Protein AF-A0A397A4D0-F1 (afdb_monomer)

Structure (mmCIF, N/CA/C/O backbone):
data_AF-A0A397A4D0-F1
#
_entry.id   AF-A0A397A4D0-F1
#
loop_
_atom_site.group_PDB
_atom_site.id
_atom_site.type_symbol
_atom_site.label_atom_id
_atom_site.label_alt_id
_atom_site.label_comp_id
_atom_site.label_asym_id
_atom_site.label_entity_id
_atom_site.label_seq_id
_atom_site.pdbx_PDB_ins_code
_atom_site.Cartn_x
_atom_site.Cartn_y
_atom_site.Cartn_z
_atom_site.occupancy
_atom_site.B_iso_or_equiv
_atom_site.auth_seq_id
_atom_site.auth_comp_id
_atom_site.auth_asym_id
_atom_site.auth_atom_id
_atom_site.pdbx_PDB_model_num
ATOM 1 N N . MET A 1 1 ? 23.974 -36.813 23.691 1.00 33.31 1 MET A N 1
ATOM 2 C CA . MET A 1 1 ? 23.452 -37.085 22.335 1.00 33.31 1 MET A CA 1
ATOM 3 C C . MET A 1 1 ? 22.879 -35.791 21.777 1.00 33.31 1 MET A C 1
ATOM 5 O O . MET A 1 1 ? 21.782 -35.407 22.153 1.00 33.31 1 MET A O 1
ATOM 9 N N . GLN A 1 2 ? 23.673 -35.080 20.971 1.00 30.17 2 GLN A N 1
ATOM 10 C CA . GLN A 1 2 ? 23.251 -33.880 20.243 1.00 30.17 2 GLN A CA 1
ATOM 11 C C . GLN A 1 2 ? 22.282 -34.292 19.133 1.00 30.17 2 GLN A C 1
ATOM 13 O O . GLN A 1 2 ? 22.651 -35.043 18.232 1.00 30.17 2 GLN A O 1
ATOM 18 N N . ARG A 1 3 ? 21.040 -33.812 19.207 1.00 28.59 3 ARG A N 1
ATOM 19 C CA . ARG A 1 3 ? 20.070 -33.919 18.118 1.00 28.59 3 ARG A CA 1
ATOM 20 C C . ARG A 1 3 ? 20.179 -32.628 17.312 1.00 28.59 3 ARG A C 1
ATOM 22 O O . ARG A 1 3 ? 19.788 -31.569 17.787 1.00 28.59 3 ARG A O 1
ATOM 29 N N . MET A 1 4 ? 20.799 -32.732 16.138 1.00 27.28 4 MET A N 1
ATOM 30 C CA . MET A 1 4 ? 20.915 -31.658 15.153 1.00 27.28 4 MET A CA 1
ATOM 31 C C . MET A 1 4 ? 19.519 -31.156 14.765 1.00 27.28 4 MET A C 1
ATOM 33 O O . MET A 1 4 ? 18.778 -31.864 14.083 1.00 27.28 4 MET A O 1
ATOM 37 N N . GLN A 1 5 ? 19.174 -29.939 15.180 1.00 29.38 5 GLN A N 1
ATOM 38 C CA . GLN A 1 5 ? 18.187 -29.130 14.475 1.00 29.38 5 GLN A CA 1
ATOM 39 C C . GLN A 1 5 ? 18.882 -28.550 13.240 1.00 29.38 5 GLN A C 1
ATOM 41 O O . GLN A 1 5 ? 19.934 -27.920 13.346 1.00 29.38 5 GLN A O 1
ATOM 46 N N . ARG A 1 6 ? 18.327 -28.827 12.058 1.00 26.00 6 ARG A N 1
ATOM 47 C CA . ARG A 1 6 ? 18.691 -28.109 10.834 1.00 26.00 6 ARG A CA 1
ATOM 48 C C . ARG A 1 6 ? 18.207 -26.663 10.997 1.00 26.00 6 ARG A C 1
ATOM 50 O O . ARG A 1 6 ? 17.053 -26.498 11.384 1.00 26.00 6 ARG A O 1
ATOM 57 N N . PRO A 1 7 ? 19.039 -25.646 10.736 1.00 31.20 7 PRO A N 1
ATOM 58 C CA . PRO A 1 7 ? 18.591 -24.267 10.796 1.00 31.20 7 PRO A CA 1
ATOM 59 C C . PRO A 1 7 ? 17.674 -24.005 9.601 1.00 31.20 7 PRO A C 1
ATOM 61 O O . PRO A 1 7 ? 18.070 -24.188 8.449 1.00 31.20 7 PRO A O 1
ATOM 64 N N . GLU A 1 8 ? 16.434 -23.622 9.886 1.00 28.95 8 GLU A N 1
ATOM 65 C CA . GLU A 1 8 ? 15.558 -22.986 8.910 1.00 28.95 8 GLU A CA 1
ATOM 66 C C . GLU A 1 8 ? 16.255 -21.714 8.406 1.00 28.95 8 GLU A C 1
ATOM 68 O O . GLU A 1 8 ? 16.854 -20.967 9.184 1.00 28.95 8 GLU A O 1
ATOM 73 N N . GLU A 1 9 ? 16.265 -21.520 7.087 1.00 29.12 9 GLU A N 1
ATOM 74 C CA . GLU A 1 9 ? 16.922 -20.395 6.425 1.00 29.12 9 GLU A CA 1
ATOM 75 C C . GLU A 1 9 ? 16.275 -19.079 6.890 1.00 29.12 9 GLU A C 1
ATOM 77 O O . GLU A 1 9 ? 15.233 -18.657 6.398 1.00 29.12 9 GLU A O 1
ATOM 82 N N . PHE A 1 10 ? 16.917 -18.435 7.868 1.00 28.77 10 PHE A N 1
ATOM 83 C CA . PHE A 1 10 ? 16.688 -17.055 8.286 1.00 28.77 10 PHE A CA 1
ATOM 84 C C . PHE A 1 10 ? 16.888 -16.116 7.085 1.00 28.77 10 PHE A C 1
ATOM 86 O O . PHE A 1 10 ? 18.013 -15.739 6.758 1.00 28.77 10 PHE A O 1
ATOM 93 N N . VAL A 1 11 ? 15.798 -15.709 6.432 1.00 34.91 11 VAL A N 1
ATOM 94 C CA . VAL A 1 11 ? 15.839 -14.734 5.323 1.00 34.91 11 VAL A CA 1
ATOM 95 C C . VAL A 1 11 ? 16.037 -13.292 5.833 1.00 34.91 11 VAL A C 1
ATOM 97 O O . VAL A 1 11 ? 16.462 -12.431 5.075 1.00 34.91 11 VAL A O 1
ATOM 100 N N . GLY A 1 12 ? 15.838 -13.030 7.133 1.00 30.31 12 GLY A N 1
ATOM 101 C CA . GLY A 1 12 ? 16.008 -11.694 7.729 1.00 30.31 12 GLY A CA 1
ATOM 102 C C . GLY A 1 12 ? 17.450 -11.295 8.071 1.00 30.31 12 GLY A C 1
ATOM 103 O O . GLY A 1 12 ? 17.770 -10.115 8.054 1.00 30.31 12 GLY A O 1
ATOM 104 N N . ARG A 1 13 ? 18.356 -12.253 8.330 1.00 31.38 13 ARG A N 1
ATOM 105 C CA . ARG A 1 13 ? 19.772 -11.936 8.625 1.00 31.38 13 ARG A CA 1
ATOM 106 C C . ARG A 1 13 ? 20.676 -11.888 7.402 1.00 31.38 13 ARG A C 1
ATOM 108 O O . ARG A 1 13 ? 21.724 -11.258 7.466 1.00 31.38 13 ARG A O 1
ATOM 115 N N . ARG A 1 14 ? 20.279 -12.505 6.281 1.00 32.25 14 ARG A N 1
ATOM 116 C CA . ARG A 1 14 ? 21.068 -12.390 5.044 1.00 32.25 14 ARG A CA 1
ATOM 117 C C . ARG A 1 14 ? 21.114 -10.951 4.537 1.00 32.25 14 ARG A C 1
ATOM 119 O O . ARG A 1 14 ? 22.143 -10.567 4.014 1.00 32.25 14 ARG A O 1
ATOM 126 N N . GLN A 1 15 ? 20.080 -10.135 4.764 1.00 38.25 15 GLN A N 1
ATOM 127 C CA . GLN A 1 15 ? 20.139 -8.721 4.382 1.00 38.25 15 GLN A CA 1
ATOM 128 C C . GLN A 1 15 ? 21.098 -7.904 5.255 1.00 38.25 15 GLN A C 1
ATOM 130 O O . GLN A 1 15 ? 21.827 -7.089 4.709 1.00 38.25 15 GLN A O 1
ATOM 135 N N . GLU A 1 16 ? 21.180 -8.139 6.568 1.00 35.94 16 GLU A N 1
ATOM 136 C CA . GLU A 1 16 ? 22.134 -7.423 7.437 1.00 35.94 16 GLU A CA 1
ATOM 137 C C . GLU A 1 16 ? 23.598 -7.854 7.202 1.00 35.94 16 GLU A C 1
ATOM 139 O O . GLU A 1 16 ? 24.497 -7.011 7.196 1.00 35.94 16 GLU A O 1
ATOM 144 N N . ASP A 1 17 ? 23.845 -9.139 6.917 1.00 35.03 17 ASP A N 1
ATOM 145 C CA . ASP A 1 17 ? 25.183 -9.638 6.557 1.00 35.03 17 ASP A CA 1
ATOM 146 C C . ASP A 1 17 ? 25.569 -9.337 5.087 1.00 35.03 17 ASP A C 1
ATOM 148 O O . ASP A 1 17 ? 26.752 -9.269 4.758 1.00 35.03 17 ASP A O 1
ATOM 152 N N . GLU A 1 18 ? 24.610 -9.092 4.186 1.00 38.75 18 GLU A N 1
ATOM 153 C CA . GLU A 1 18 ? 24.886 -8.557 2.840 1.00 38.75 18 GLU A CA 1
ATOM 154 C C . GLU A 1 18 ? 25.085 -7.033 2.853 1.00 38.75 18 GLU A C 1
ATOM 156 O O . GLU A 1 18 ? 25.914 -6.529 2.098 1.00 38.75 18 GLU A O 1
ATOM 161 N N . LEU A 1 19 ? 24.434 -6.305 3.771 1.00 40.62 19 LEU A N 1
ATOM 162 C CA . LEU A 1 19 ? 24.655 -4.870 4.016 1.00 40.62 19 LEU A CA 1
ATOM 163 C C . LEU A 1 19 ? 26.048 -4.557 4.591 1.00 40.62 19 LEU A C 1
ATOM 165 O O . LEU A 1 19 ? 26.477 -3.404 4.565 1.00 40.62 19 LEU A O 1
ATOM 169 N N . SER A 1 20 ? 26.772 -5.561 5.095 1.00 36.34 20 SER A N 1
ATOM 170 C CA . SER A 1 20 ? 28.165 -5.421 5.547 1.00 36.34 20 SER A CA 1
ATOM 171 C C . SER A 1 20 ? 29.203 -5.717 4.455 1.00 36.34 20 SER A C 1
ATOM 173 O O . SER A 1 20 ? 30.403 -5.532 4.681 1.00 36.34 20 SER A O 1
ATOM 175 N N . ARG A 1 21 ? 28.778 -6.069 3.230 1.00 39.06 21 ARG A N 1
ATOM 176 C CA . ARG A 1 21 ? 29.646 -6.043 2.043 1.00 39.06 21 ARG A CA 1
ATOM 177 C C . ARG A 1 21 ? 29.658 -4.644 1.443 1.00 39.06 21 ARG A C 1
ATOM 179 O O . ARG A 1 21 ? 29.011 -4.352 0.446 1.00 39.06 21 ARG A O 1
ATOM 186 N N . LEU A 1 22 ? 30.447 -3.786 2.077 1.00 41.09 22 LEU A N 1
ATOM 187 C CA . LEU A 1 22 ? 30.855 -2.474 1.583 1.00 41.09 22 LEU A CA 1
ATOM 188 C C . LEU A 1 22 ? 31.775 -2.622 0.355 1.00 41.09 22 LEU A C 1
ATOM 190 O O . LEU A 1 22 ? 32.965 -2.335 0.418 1.00 41.09 22 LEU A O 1
ATOM 194 N N . GLU A 1 23 ? 31.213 -3.087 -0.757 1.00 38.72 23 GLU A N 1
ATOM 195 C CA . GLU A 1 23 ? 31.695 -2.784 -2.111 1.00 38.72 23 GLU A CA 1
ATOM 196 C C . GLU A 1 23 ? 30.760 -1.779 -2.810 1.00 38.72 23 GLU A C 1
ATOM 198 O O . GLU A 1 23 ? 30.859 -1.576 -4.017 1.00 38.72 23 GLU A O 1
ATOM 203 N N . ASP A 1 24 ? 29.870 -1.111 -2.064 1.00 42.09 24 ASP A N 1
ATOM 204 C CA . ASP A 1 24 ? 29.152 0.058 -2.570 1.00 42.09 24 ASP A CA 1
ATOM 205 C C . ASP A 1 24 ? 30.178 1.176 -2.834 1.00 42.09 24 ASP A C 1
ATOM 207 O O . ASP A 1 24 ? 30.833 1.635 -1.889 1.00 42.09 24 ASP A O 1
ATOM 211 N N . PRO A 1 25 ? 30.367 1.641 -4.085 1.00 38.28 25 PRO A N 1
ATOM 212 C CA . PRO A 1 25 ? 31.207 2.798 -4.347 1.00 38.28 25 PRO A CA 1
ATOM 213 C C . PRO A 1 25 ? 30.589 4.005 -3.631 1.00 38.28 25 PRO A C 1
ATOM 215 O O . PRO A 1 25 ? 29.561 4.544 -4.041 1.00 38.28 25 PRO A O 1
ATOM 218 N N . PHE A 1 26 ? 31.207 4.399 -2.518 1.00 42.78 26 PHE A N 1
ATOM 219 C CA . PHE A 1 26 ? 30.795 5.526 -1.691 1.00 42.78 26 PHE A CA 1
ATOM 220 C C . PHE A 1 26 ? 30.937 6.841 -2.453 1.00 42.78 26 PHE A C 1
ATOM 222 O O . PHE A 1 26 ? 31.966 7.510 -2.390 1.00 42.78 26 PHE A O 1
ATOM 229 N N . SER A 1 27 ? 29.863 7.244 -3.123 1.00 46.69 27 SER A N 1
ATOM 230 C CA . SER A 1 27 ? 29.558 8.654 -3.327 1.00 46.69 27 SER A CA 1
ATOM 231 C C . SER A 1 27 ? 28.310 8.988 -2.514 1.00 46.69 27 SER A C 1
ATOM 233 O O . SER A 1 27 ? 27.225 8.463 -2.766 1.00 46.69 27 SER A O 1
ATOM 235 N N . ILE A 1 28 ? 28.480 9.823 -1.486 1.00 55.50 28 ILE A N 1
ATOM 236 C CA . ILE A 1 28 ? 27.389 10.387 -0.685 1.00 55.50 28 ILE A CA 1
ATOM 237 C C . ILE A 1 28 ? 27.045 11.727 -1.330 1.00 55.50 28 ILE A C 1
ATOM 239 O O . ILE A 1 28 ? 27.471 12.779 -0.862 1.00 55.50 28 ILE A O 1
ATOM 243 N N . GLN A 1 29 ? 26.339 11.686 -2.456 1.00 66.12 29 GLN A N 1
ATOM 244 C CA . GLN A 1 29 ? 25.860 12.898 -3.105 1.00 66.12 29 GLN A CA 1
ATOM 245 C C . GLN A 1 29 ? 24.353 12.805 -3.293 1.00 66.12 29 GLN A C 1
ATOM 247 O O . GLN A 1 29 ? 23.849 11.894 -3.942 1.00 66.12 29 GLN A O 1
ATOM 252 N N . VAL A 1 30 ? 23.646 13.763 -2.702 1.00 71.69 30 VAL A N 1
ATOM 253 C CA . VAL A 1 30 ? 22.255 14.050 -3.035 1.00 71.69 30 VAL A CA 1
ATOM 254 C C . VAL A 1 30 ? 22.308 15.212 -4.027 1.00 71.69 30 VAL A C 1
ATOM 256 O O . VAL A 1 30 ? 22.780 16.291 -3.674 1.00 71.69 30 VAL A O 1
ATOM 259 N N . SER A 1 31 ? 21.930 14.981 -5.284 1.00 80.75 31 SER A N 1
ATOM 260 C CA . SER A 1 31 ? 21.937 16.010 -6.332 1.00 80.75 31 SER A CA 1
ATOM 261 C C . SER A 1 31 ? 20.699 15.913 -7.213 1.00 80.75 31 SER A C 1
ATOM 263 O O . SER A 1 31 ? 20.185 14.820 -7.455 1.00 80.75 31 SER A O 1
ATOM 265 N N . SER A 1 32 ? 20.249 17.060 -7.721 1.00 84.56 32 SER A N 1
ATOM 266 C CA . SER A 1 32 ? 19.131 17.144 -8.667 1.00 84.56 32 SER A CA 1
ATOM 267 C C . SER A 1 32 ? 19.398 16.353 -9.948 1.00 84.56 32 SER A C 1
ATOM 269 O O . SER A 1 32 ? 18.537 15.610 -10.406 1.00 84.56 32 SER A O 1
ATOM 271 N N . GLU A 1 33 ? 20.625 16.426 -10.466 1.00 86.69 33 GLU A N 1
ATOM 272 C CA . GLU A 1 33 ? 21.069 15.717 -11.673 1.00 86.69 33 GLU A CA 1
ATOM 273 C C . GLU A 1 33 ? 20.866 14.197 -11.574 1.00 86.69 33 GLU A C 1
ATOM 275 O O . GL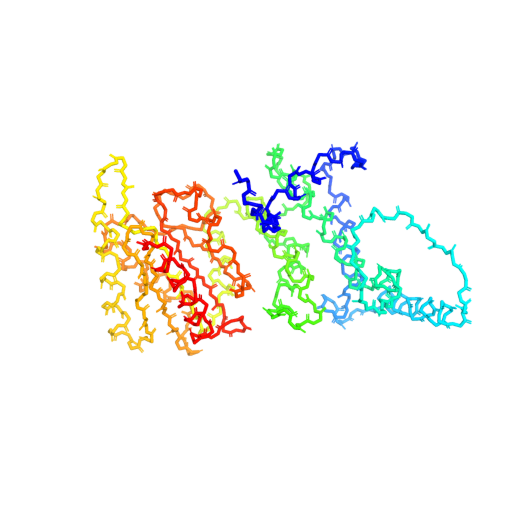U A 1 33 ? 20.524 13.551 -12.562 1.00 86.69 33 GLU A O 1
ATOM 280 N N . LEU A 1 34 ? 21.042 13.605 -10.384 1.00 85.50 34 LEU A N 1
ATOM 281 C CA . LEU A 1 34 ? 20.828 12.169 -10.179 1.00 85.50 34 LEU A CA 1
ATOM 282 C C . LEU A 1 34 ? 19.344 11.792 -10.219 1.00 85.50 34 LEU A C 1
ATOM 284 O O . LEU A 1 34 ? 19.004 10.732 -10.748 1.00 85.50 34 LEU A O 1
ATOM 288 N N . PHE A 1 35 ? 18.463 12.637 -9.677 1.00 86.94 35 PHE A N 1
ATOM 289 C CA . PHE A 1 35 ? 17.018 12.414 -9.745 1.00 86.94 35 PHE A CA 1
ATOM 290 C C . PHE A 1 35 ? 16.490 12.617 -11.169 1.00 86.94 35 PHE A C 1
ATOM 292 O O . PHE A 1 35 ? 15.719 11.786 -11.646 1.00 86.94 35 PHE A O 1
ATOM 299 N N . GLU A 1 36 ? 16.970 13.642 -11.877 1.00 88.38 36 GLU A N 1
ATOM 300 C CA . GLU A 1 36 ? 16.627 13.907 -13.280 1.00 88.38 36 GLU A CA 1
ATOM 301 C C . GLU A 1 36 ? 17.109 12.782 -14.209 1.00 88.38 36 GLU A C 1
ATOM 303 O O . GLU A 1 36 ? 16.349 12.285 -15.047 1.00 88.38 36 GLU A O 1
ATOM 308 N N . LEU A 1 37 ? 18.349 12.316 -14.026 1.00 89.19 37 LEU A N 1
ATOM 309 C CA . LEU A 1 37 ? 18.887 11.176 -14.766 1.00 89.19 37 LEU A CA 1
ATOM 310 C C . LEU A 1 37 ? 18.098 9.900 -14.461 1.00 89.19 37 LEU A C 1
ATOM 312 O O . LEU A 1 37 ? 17.766 9.148 -15.375 1.00 89.19 37 LEU A O 1
ATOM 316 N N . GLY A 1 38 ? 17.783 9.659 -13.185 1.00 88.38 38 GLY A N 1
ATOM 317 C CA . GLY A 1 38 ? 16.960 8.530 -12.762 1.00 88.38 38 GLY A CA 1
ATOM 318 C C . GLY A 1 38 ? 15.589 8.546 -13.434 1.00 88.38 38 GLY A C 1
ATOM 319 O O . GLY A 1 38 ? 15.179 7.535 -13.996 1.00 88.38 38 GLY A O 1
ATOM 320 N N . TYR A 1 39 ? 14.915 9.697 -13.442 1.00 90.06 39 TYR A N 1
ATOM 321 C CA . TYR A 1 39 ? 13.640 9.879 -14.129 1.00 90.06 39 TYR A CA 1
ATOM 322 C C . TYR A 1 39 ? 13.751 9.613 -15.634 1.00 90.06 39 TYR A C 1
ATOM 324 O O . TYR A 1 39 ? 13.020 8.769 -16.144 1.00 90.06 39 TYR A O 1
ATOM 332 N N . THR A 1 40 ? 14.707 10.251 -16.315 1.00 90.12 40 THR A N 1
ATOM 333 C CA . THR A 1 40 ? 14.908 10.107 -17.768 1.00 90.12 40 THR A CA 1
ATOM 334 C C . THR A 1 40 ? 15.158 8.650 -18.157 1.00 90.12 40 THR A C 1
ATOM 336 O O . THR A 1 40 ? 14.526 8.112 -19.065 1.00 90.12 40 THR A O 1
ATOM 339 N N . LEU A 1 41 ? 16.040 7.964 -17.421 1.00 89.75 41 LEU A N 1
ATOM 340 C CA . LEU A 1 41 ? 16.317 6.549 -17.656 1.00 89.75 41 LEU A CA 1
ATOM 341 C C . LEU A 1 41 ? 15.080 5.681 -17.416 1.00 89.75 41 LEU A C 1
ATOM 343 O O . LEU A 1 41 ? 14.827 4.767 -18.197 1.00 89.75 41 LEU A O 1
ATOM 347 N N . LEU A 1 42 ? 14.299 5.949 -16.364 1.00 90.38 42 LEU A N 1
ATOM 348 C CA . LEU A 1 42 ? 13.062 5.211 -16.107 1.00 90.38 42 LEU A CA 1
ATOM 349 C C . LEU A 1 42 ? 12.050 5.410 -17.228 1.00 90.38 42 LEU A C 1
ATOM 351 O O . LEU A 1 42 ? 11.504 4.420 -17.715 1.00 90.38 42 LEU A O 1
ATOM 355 N N . THR A 1 43 ? 11.812 6.649 -17.658 1.00 90.00 43 THR A N 1
ATOM 356 C CA . THR A 1 43 ? 10.843 6.933 -18.718 1.00 90.00 43 THR A CA 1
ATOM 357 C C . THR A 1 43 ? 11.251 6.337 -20.051 1.00 90.00 43 THR A C 1
ATOM 359 O O . THR A 1 43 ? 10.381 5.848 -20.760 1.00 90.00 43 THR A O 1
ATOM 362 N N . ASP A 1 44 ? 12.543 6.297 -20.369 1.00 89.00 44 ASP A N 1
ATOM 363 C CA . ASP A 1 44 ? 13.020 5.742 -21.636 1.00 89.00 44 ASP A CA 1
ATOM 364 C C . ASP A 1 44 ? 13.044 4.203 -21.626 1.00 89.00 44 ASP A C 1
ATOM 366 O O . ASP A 1 44 ? 12.652 3.557 -22.603 1.00 89.00 44 ASP A O 1
ATOM 370 N N . LEU A 1 45 ? 13.482 3.589 -20.519 1.00 90.50 45 LEU A N 1
ATOM 371 C CA . LEU A 1 45 ? 13.534 2.127 -20.369 1.00 90.50 45 LEU A CA 1
ATOM 372 C C . LEU A 1 45 ? 12.136 1.516 -20.240 1.00 90.50 45 LEU A C 1
ATOM 374 O O . LEU A 1 45 ? 11.882 0.421 -20.745 1.00 90.50 45 LEU A O 1
ATOM 378 N N . LEU A 1 46 ? 11.226 2.217 -19.563 1.00 90.31 46 LEU A N 1
ATOM 379 C CA . LEU A 1 46 ? 9.859 1.774 -19.285 1.00 90.31 46 LEU A CA 1
ATOM 380 C C . LEU A 1 46 ? 8.825 2.562 -20.106 1.00 90.31 46 LEU A C 1
ATOM 382 O O . LEU A 1 46 ? 7.648 2.604 -19.741 1.00 90.31 46 LEU A O 1
ATOM 386 N N . ALA A 1 47 ? 9.250 3.142 -21.234 1.00 89.69 47 ALA A N 1
ATOM 387 C CA . ALA A 1 47 ? 8.432 3.964 -22.127 1.00 89.69 47 ALA A CA 1
ATOM 388 C C . ALA A 1 47 ? 7.063 3.358 -22.489 1.00 89.69 47 ALA A C 1
ATOM 390 O O . ALA A 1 47 ? 6.081 4.095 -22.414 1.00 89.69 47 ALA A O 1
ATOM 391 N N . PRO A 1 48 ? 6.921 2.043 -22.780 1.00 88.88 48 PRO A N 1
ATOM 392 C CA . PRO A 1 48 ? 5.613 1.462 -23.102 1.00 88.88 48 PRO A CA 1
ATOM 393 C C . PRO A 1 48 ? 4.556 1.644 -22.009 1.00 88.88 48 PRO A C 1
ATOM 395 O O . PRO A 1 48 ? 3.361 1.606 -22.294 1.00 88.88 48 PRO A O 1
ATOM 398 N N . TRP A 1 49 ? 4.996 1.819 -20.763 1.00 89.38 49 TRP A N 1
ATOM 399 C CA . TRP A 1 49 ? 4.123 1.953 -19.606 1.00 89.38 49 TRP A CA 1
ATOM 400 C C . TRP A 1 49 ? 4.057 3.383 -19.089 1.00 89.38 49 TRP A C 1
ATOM 402 O O . TRP A 1 49 ? 2.977 3.851 -18.760 1.00 89.38 49 TRP A O 1
ATOM 412 N N . LEU A 1 50 ? 5.190 4.084 -19.026 1.00 87.38 50 LEU A N 1
ATOM 413 C CA . LEU A 1 50 ? 5.258 5.438 -18.474 1.00 87.38 50 LEU A CA 1
ATOM 414 C C . LEU A 1 50 ? 4.933 6.530 -19.495 1.00 87.38 50 LEU A C 1
ATOM 416 O O . LEU A 1 50 ? 4.462 7.599 -19.116 1.00 87.38 50 LEU A O 1
ATOM 420 N N . ASN A 1 51 ? 5.194 6.286 -20.779 1.00 84.25 51 ASN A N 1
ATOM 421 C CA . ASN A 1 51 ? 4.985 7.270 -21.833 1.00 84.25 51 ASN A CA 1
ATOM 422 C C . ASN A 1 51 ? 4.584 6.612 -23.165 1.00 84.25 51 ASN A C 1
ATOM 424 O O . ASN A 1 51 ? 5.331 6.664 -24.145 1.00 84.25 51 ASN A O 1
ATOM 428 N N . PRO A 1 52 ? 3.385 6.005 -23.232 1.00 77.94 52 PRO A N 1
ATOM 429 C CA . PRO A 1 52 ? 2.950 5.234 -24.399 1.00 77.94 52 PRO A CA 1
ATOM 430 C C . PRO A 1 52 ? 2.791 6.084 -25.671 1.00 77.94 52 PRO A C 1
ATOM 432 O O . PRO A 1 52 ? 2.709 5.546 -26.772 1.00 77.94 52 PRO A O 1
ATOM 435 N N . SER A 1 53 ? 2.726 7.411 -25.534 1.00 77.06 53 SER A N 1
ATOM 436 C CA . SER A 1 53 ? 2.653 8.370 -26.640 1.00 77.06 53 SER A CA 1
ATOM 437 C C . SER A 1 53 ? 4.009 8.750 -27.243 1.00 77.06 53 SER A C 1
ATOM 439 O O . SER A 1 53 ? 4.034 9.402 -28.288 1.00 77.06 53 SER A O 1
ATOM 441 N N . GLN A 1 54 ? 5.122 8.400 -26.594 1.00 75.50 54 GLN A N 1
ATOM 442 C CA . GLN A 1 54 ? 6.467 8.751 -27.043 1.00 75.50 54 GLN A CA 1
ATOM 443 C C . GLN A 1 54 ? 7.200 7.569 -27.690 1.00 75.50 54 GLN A C 1
ATOM 445 O O . GLN A 1 54 ? 6.820 6.413 -27.503 1.00 75.50 54 GLN A O 1
ATOM 450 N N . PRO A 1 55 ? 8.250 7.842 -28.485 1.00 74.38 55 PRO A N 1
ATOM 451 C CA . PRO A 1 55 ? 9.016 6.795 -29.142 1.00 74.38 55 PRO A CA 1
ATOM 452 C C . PRO A 1 55 ? 9.701 5.863 -28.134 1.00 74.38 55 PRO A C 1
ATOM 454 O O . PRO A 1 55 ? 10.473 6.303 -27.288 1.00 74.38 55 PRO A O 1
ATOM 457 N N . THR A 1 56 ? 9.510 4.557 -28.291 1.00 83.88 56 THR A N 1
ATOM 458 C CA . THR A 1 56 ? 10.091 3.491 -27.458 1.00 83.88 56 THR A CA 1
ATOM 459 C C . THR A 1 56 ? 11.520 3.118 -27.875 1.00 83.88 56 THR A C 1
ATOM 461 O O . THR A 1 56 ? 11.934 1.974 -27.731 1.00 83.88 56 THR A O 1
ATOM 464 N N . HIS A 1 57 ? 12.312 4.063 -28.400 1.00 83.38 57 HIS A N 1
ATOM 465 C CA . HIS A 1 57 ? 13.601 3.761 -29.040 1.00 83.38 57 HIS A CA 1
ATOM 466 C C . HIS A 1 57 ? 14.591 3.027 -28.128 1.00 83.38 57 HIS A C 1
ATOM 468 O O . HIS A 1 57 ? 15.188 2.042 -28.562 1.00 83.38 57 HIS A O 1
ATOM 474 N N . LEU A 1 58 ? 14.771 3.483 -26.881 1.00 83.94 58 LEU A N 1
ATOM 475 C CA . LEU A 1 58 ? 15.682 2.830 -25.936 1.00 83.94 58 LEU A CA 1
ATOM 476 C C . LEU A 1 58 ? 15.141 1.465 -25.499 1.00 83.94 58 LEU A C 1
ATOM 478 O O . LEU A 1 58 ? 15.887 0.485 -25.502 1.00 83.94 58 LEU A O 1
ATOM 482 N N . HIS A 1 59 ? 13.849 1.400 -25.167 1.00 88.19 59 HIS A N 1
ATOM 483 C CA . HIS A 1 59 ? 13.166 0.160 -24.811 1.00 88.19 59 HIS A CA 1
ATOM 484 C C . HIS A 1 59 ? 13.330 -0.906 -25.902 1.00 88.19 59 HIS A C 1
ATOM 486 O O . HIS A 1 59 ? 13.806 -2.007 -25.625 1.00 88.19 59 HIS A O 1
ATOM 492 N N . ASP A 1 60 ? 13.003 -0.564 -27.148 1.00 87.06 60 ASP A N 1
ATOM 493 C CA . ASP A 1 60 ? 13.034 -1.478 -28.288 1.00 87.06 60 ASP A CA 1
ATOM 494 C C . ASP A 1 60 ? 14.463 -1.885 -28.644 1.00 87.06 60 ASP A C 1
ATOM 496 O O . ASP A 1 60 ? 14.729 -3.062 -28.888 1.00 87.06 60 ASP A O 1
ATOM 500 N N . ALA A 1 61 ? 15.406 -0.935 -28.636 1.00 86.06 61 ALA A N 1
ATOM 501 C CA . ALA A 1 61 ? 16.811 -1.223 -28.905 1.00 86.06 61 ALA A CA 1
ATOM 502 C C . ALA A 1 61 ? 17.392 -2.187 -27.865 1.00 86.06 61 ALA A C 1
ATOM 504 O O . ALA A 1 61 ? 18.080 -3.144 -28.224 1.00 86.06 61 ALA A O 1
ATOM 505 N N . LEU A 1 62 ? 17.087 -1.973 -26.584 1.00 85.88 62 LEU A N 1
ATOM 506 C CA . LEU A 1 62 ? 17.566 -2.824 -25.504 1.00 85.88 62 LEU A CA 1
ATOM 507 C C . LEU A 1 62 ? 16.867 -4.192 -25.506 1.00 85.88 62 LEU A C 1
ATOM 509 O O . LEU A 1 62 ? 17.528 -5.211 -25.318 1.00 85.88 62 LEU A O 1
ATOM 513 N N . ALA A 1 63 ? 15.563 -4.248 -25.789 1.00 85.94 63 ALA A N 1
ATOM 514 C CA . ALA A 1 63 ? 14.839 -5.505 -25.964 1.00 85.94 63 ALA A CA 1
ATOM 515 C C . ALA A 1 63 ? 15.398 -6.324 -27.144 1.00 85.94 63 ALA A C 1
ATOM 517 O O . ALA A 1 63 ? 15.611 -7.536 -27.025 1.00 85.94 63 ALA A O 1
ATOM 518 N N . ALA A 1 64 ? 15.702 -5.665 -28.266 1.00 85.75 64 ALA A N 1
ATOM 519 C CA . ALA A 1 64 ? 16.328 -6.291 -29.425 1.00 85.75 64 ALA A CA 1
ATOM 520 C C . ALA A 1 64 ? 17.749 -6.780 -29.107 1.00 85.75 64 ALA A C 1
ATOM 522 O O . ALA A 1 64 ? 18.087 -7.918 -29.435 1.00 85.75 64 ALA A O 1
ATOM 523 N N . ALA A 1 65 ? 18.559 -5.968 -28.423 1.00 84.44 65 ALA A N 1
ATOM 524 C CA . ALA A 1 65 ? 19.912 -6.334 -28.010 1.00 84.44 65 ALA A CA 1
ATOM 525 C C . ALA A 1 65 ? 19.915 -7.521 -27.034 1.00 84.44 65 ALA A C 1
ATOM 527 O O . ALA A 1 65 ? 20.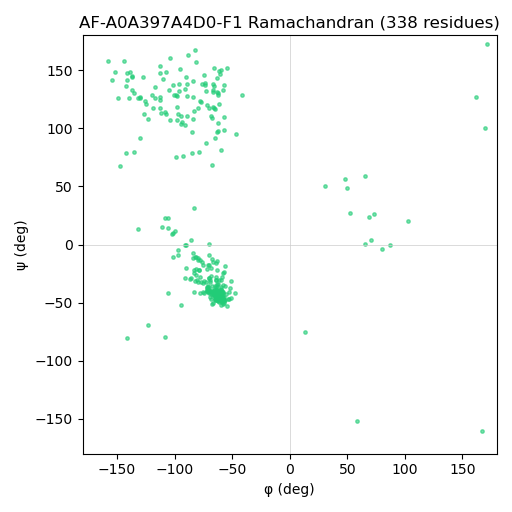690 -8.460 -27.215 1.00 84.44 65 ALA A O 1
ATOM 528 N N . ALA A 1 66 ? 19.013 -7.529 -26.047 1.00 83.81 66 ALA A N 1
ATOM 529 C CA . ALA A 1 66 ? 18.837 -8.653 -25.132 1.00 83.81 66 ALA A CA 1
ATOM 530 C C . ALA A 1 66 ? 18.473 -9.933 -25.898 1.00 83.81 66 ALA A C 1
ATOM 532 O O . ALA A 1 66 ? 19.091 -10.974 -25.691 1.00 83.81 66 ALA A O 1
ATOM 533 N N . THR A 1 67 ? 17.548 -9.837 -26.859 1.00 82.69 67 THR A N 1
ATOM 534 C CA . THR A 1 67 ? 17.151 -10.969 -27.709 1.00 82.69 67 THR A CA 1
ATOM 535 C C . THR A 1 67 ? 18.323 -11.492 -28.548 1.00 82.69 67 THR A C 1
ATOM 537 O O . THR A 1 67 ? 18.539 -12.702 -28.618 1.00 82.69 67 THR A O 1
ATOM 540 N N . GLN A 1 68 ? 19.118 -10.603 -29.153 1.00 83.12 68 GLN A N 1
ATOM 541 C CA . GLN A 1 68 ? 20.310 -10.975 -29.925 1.00 83.12 68 GLN A CA 1
ATOM 542 C C . GLN A 1 68 ? 21.387 -11.628 -29.053 1.00 83.12 68 GLN A C 1
ATOM 544 O O . GLN A 1 68 ? 22.022 -12.594 -29.482 1.00 83.12 68 GLN A O 1
ATOM 549 N N . LEU A 1 69 ? 21.582 -11.135 -27.829 1.00 78.31 69 LEU A N 1
ATOM 550 C CA . LEU A 1 69 ? 22.521 -11.706 -26.868 1.00 78.31 69 LEU A CA 1
ATOM 551 C C . LEU A 1 69 ? 22.088 -13.118 -26.457 1.00 78.31 69 LEU A C 1
ATOM 553 O O . LEU A 1 69 ? 22.899 -14.039 -26.521 1.00 78.31 69 LEU A O 1
ATOM 557 N N . THR A 1 70 ? 20.807 -13.317 -26.135 1.00 74.94 70 THR A N 1
ATOM 558 C CA . THR A 1 70 ? 20.241 -14.644 -25.848 1.00 74.94 70 THR A CA 1
ATOM 559 C C . THR A 1 70 ? 20.418 -15.597 -27.028 1.00 74.94 70 THR A C 1
ATOM 561 O O . THR A 1 70 ? 20.861 -16.728 -26.845 1.00 74.94 70 THR A O 1
ATOM 564 N N . GLN A 1 71 ? 20.134 -15.147 -28.255 1.00 77.00 71 GLN A N 1
ATOM 565 C CA . GLN A 1 71 ? 20.315 -15.966 -29.458 1.00 77.00 71 GLN A CA 1
ATOM 566 C C . GLN A 1 71 ? 21.785 -16.330 -29.694 1.00 77.00 71 GLN A C 1
ATOM 568 O O . GLN A 1 71 ? 22.084 -17.476 -30.024 1.00 77.00 71 GLN A O 1
ATOM 573 N N . SER A 1 72 ? 22.703 -15.384 -29.485 1.00 76.12 72 SER A N 1
ATOM 574 C CA . SER A 1 72 ? 24.144 -15.607 -29.645 1.00 76.12 72 SER A CA 1
ATOM 575 C C . SER A 1 72 ? 24.682 -16.593 -28.604 1.00 76.12 72 SER A C 1
ATOM 577 O O . SER A 1 72 ? 25.414 -17.516 -28.954 1.00 76.12 72 SER A O 1
ATOM 579 N N . LEU A 1 73 ? 24.266 -16.451 -27.341 1.00 69.56 73 LEU A N 1
ATOM 580 C CA . LEU A 1 73 ? 24.642 -17.356 -26.251 1.00 69.56 73 LEU A CA 1
ATOM 581 C C . LEU A 1 73 ? 24.050 -18.763 -26.428 1.00 69.56 73 LEU A C 1
ATOM 583 O O . LEU A 1 73 ? 24.718 -19.749 -26.125 1.00 69.56 73 LEU A O 1
ATOM 587 N N . ALA A 1 74 ? 22.832 -18.878 -26.967 1.00 68.44 74 ALA A N 1
ATOM 588 C CA . ALA A 1 74 ? 22.204 -20.164 -27.272 1.00 68.44 74 ALA A CA 1
ATOM 589 C C . ALA A 1 74 ? 22.874 -20.896 -28.450 1.00 68.44 74 ALA A C 1
ATOM 591 O O . ALA A 1 74 ? 22.869 -22.126 -28.503 1.00 68.44 74 ALA A O 1
ATOM 592 N N . GLN A 1 75 ? 23.462 -20.154 -29.395 1.00 66.06 75 GLN A N 1
ATOM 593 C CA . GLN A 1 75 ? 24.209 -20.715 -30.527 1.00 66.06 75 GLN A CA 1
ATOM 594 C C . GLN A 1 75 ? 25.627 -21.161 -30.139 1.00 66.06 75 GLN A C 1
ATOM 596 O O . GLN A 1 75 ? 26.198 -22.038 -30.792 1.00 66.06 75 GLN A O 1
ATOM 601 N N . THR A 1 76 ? 26.192 -20.627 -29.054 1.00 58.25 76 THR A N 1
ATOM 602 C CA . THR A 1 76 ? 27.448 -21.118 -28.479 1.00 58.25 76 THR A CA 1
ATOM 603 C C . THR A 1 76 ? 27.183 -22.295 -27.532 1.00 58.25 76 THR A C 1
ATOM 605 O O . THR A 1 76 ? 26.859 -22.110 -26.364 1.00 58.25 76 THR A O 1
ATOM 608 N N . SER A 1 77 ? 27.329 -23.538 -28.007 1.00 42.69 77 SER A N 1
ATOM 609 C CA . SER A 1 77 ? 27.436 -24.711 -27.111 1.00 42.69 77 SER A CA 1
ATOM 610 C C . SER A 1 77 ? 28.685 -24.581 -26.206 1.00 42.69 77 SER A C 1
ATOM 612 O O . SER A 1 77 ? 29.658 -23.949 -26.625 1.00 42.69 77 SER A O 1
ATOM 614 N N . PRO A 1 78 ? 28.692 -25.114 -24.966 1.00 57.28 78 PRO A N 1
ATOM 615 C CA . PRO A 1 78 ? 29.421 -24.501 -23.853 1.00 57.28 78 PRO A CA 1
ATOM 616 C C . PRO A 1 78 ? 30.938 -24.715 -23.948 1.00 57.28 78 PRO A C 1
ATOM 618 O O . PRO A 1 78 ? 31.394 -25.791 -24.342 1.00 57.28 78 PRO A O 1
ATOM 621 N N . PRO A 1 79 ? 31.731 -23.728 -23.494 1.00 47.12 79 PRO A N 1
ATOM 622 C CA . PRO A 1 79 ? 32.427 -23.966 -22.231 1.00 47.12 79 PRO A CA 1
ATOM 623 C C . PRO A 1 79 ? 32.513 -22.730 -21.311 1.00 47.12 79 PRO A C 1
ATOM 625 O O . PRO A 1 79 ? 32.776 -21.611 -21.731 1.00 47.12 79 PRO A O 1
ATOM 628 N N . ALA A 1 80 ? 32.360 -22.984 -20.011 1.00 41.25 80 ALA A N 1
ATOM 629 C CA . ALA A 1 80 ? 33.177 -22.401 -18.944 1.00 41.25 80 ALA A CA 1
ATOM 630 C C . ALA A 1 80 ? 33.436 -20.875 -18.926 1.00 41.25 80 ALA A C 1
ATOM 632 O O . ALA A 1 80 ? 34.579 -20.457 -18.770 1.00 41.25 80 ALA A O 1
ATOM 633 N N . PHE A 1 81 ? 32.395 -20.039 -18.915 1.00 39.94 81 PHE A N 1
ATOM 634 C CA . PHE A 1 81 ? 32.484 -18.762 -18.192 1.00 39.94 81 PHE A CA 1
ATOM 635 C C . PHE A 1 81 ? 31.805 -18.911 -16.829 1.00 39.94 81 PHE A C 1
ATOM 637 O O . PHE A 1 81 ? 30.687 -18.460 -16.593 1.00 39.94 81 PHE A O 1
ATOM 644 N N . ILE A 1 82 ? 32.497 -19.602 -15.919 1.00 38.59 82 ILE A N 1
ATOM 645 C CA . ILE A 1 82 ? 32.210 -19.505 -14.487 1.00 38.59 82 ILE A CA 1
ATOM 646 C C . ILE A 1 82 ? 32.729 -18.132 -14.059 1.00 38.59 82 ILE A C 1
ATOM 648 O O . ILE A 1 82 ? 33.878 -17.978 -13.655 1.00 38.59 82 ILE A O 1
ATOM 652 N N . LEU A 1 83 ? 31.888 -17.108 -14.183 1.00 36.84 83 LEU A N 1
ATOM 653 C CA . LEU A 1 83 ? 32.022 -15.937 -13.330 1.00 36.84 83 LEU A CA 1
ATOM 654 C C . LEU A 1 83 ? 31.656 -16.422 -11.927 1.00 36.84 83 LEU A C 1
ATOM 656 O O . LEU A 1 83 ? 30.515 -16.811 -11.684 1.00 36.84 83 LEU A O 1
ATOM 660 N N . HIS A 1 84 ? 32.649 -16.480 -11.040 1.00 31.16 84 HIS A N 1
ATOM 661 C CA . HIS A 1 84 ? 32.472 -16.765 -9.621 1.00 31.16 84 HIS A CA 1
ATOM 662 C C . HIS A 1 84 ? 31.552 -15.710 -8.984 1.00 31.16 84 HIS A C 1
ATOM 664 O O . HIS A 1 84 ? 32.012 -14.766 -8.352 1.00 31.16 84 HIS A O 1
ATOM 670 N N . ALA A 1 85 ? 30.240 -15.870 -9.132 1.00 35.06 85 ALA A N 1
ATOM 671 C CA . ALA A 1 85 ? 29.291 -15.411 -8.135 1.00 35.06 85 ALA A CA 1
ATOM 672 C C . ALA A 1 85 ? 29.217 -16.518 -7.077 1.00 35.06 85 ALA A C 1
ATOM 674 O O . ALA A 1 85 ? 29.084 -17.694 -7.419 1.00 35.06 85 ALA A O 1
ATOM 675 N N . ALA A 1 86 ? 29.423 -16.142 -5.818 1.00 31.52 86 ALA A N 1
ATOM 676 C CA . ALA A 1 86 ? 29.567 -17.034 -4.675 1.00 31.52 86 ALA A CA 1
ATOM 677 C C . ALA A 1 86 ? 28.575 -18.213 -4.699 1.00 31.52 86 ALA A C 1
ATOM 679 O O . ALA A 1 86 ? 27.372 -18.045 -4.880 1.00 31.52 86 ALA A O 1
ATOM 680 N N . ALA A 1 87 ? 29.123 -19.414 -4.534 1.00 31.84 87 ALA A N 1
ATOM 681 C CA . ALA A 1 87 ? 28.401 -20.669 -4.576 1.00 31.84 87 ALA A CA 1
ATOM 682 C C . ALA A 1 87 ? 27.444 -20.813 -3.381 1.00 31.84 87 ALA A C 1
ATOM 684 O O . ALA A 1 87 ? 27.895 -21.107 -2.278 1.00 31.84 87 ALA A O 1
ATOM 685 N N . ASP A 1 88 ? 26.136 -20.718 -3.625 1.00 30.33 88 ASP A N 1
ATOM 686 C CA . ASP A 1 88 ? 25.140 -21.456 -2.846 1.00 30.33 88 ASP A CA 1
ATOM 687 C C . ASP A 1 88 ? 24.841 -22.757 -3.606 1.00 30.33 88 ASP A C 1
ATOM 689 O O . ASP A 1 88 ? 24.324 -22.783 -4.724 1.00 30.33 88 ASP A O 1
ATOM 693 N N . THR A 1 89 ? 25.277 -23.868 -3.022 1.00 33.62 89 THR A N 1
ATOM 694 C CA . THR A 1 89 ? 25.243 -25.206 -3.614 1.00 33.62 89 THR A CA 1
ATOM 695 C C . THR A 1 89 ? 23.878 -25.860 -3.405 1.00 33.62 89 THR A C 1
ATOM 697 O O . THR A 1 89 ? 23.572 -26.336 -2.315 1.00 33.62 89 THR A O 1
ATOM 700 N N . ARG A 1 90 ? 23.078 -25.992 -4.471 1.00 29.89 90 ARG A N 1
ATOM 701 C CA . ARG A 1 90 ? 22.093 -27.084 -4.612 1.00 29.89 90 ARG A CA 1
ATOM 702 C C . ARG A 1 90 ? 22.083 -27.603 -6.058 1.00 29.89 90 ARG A C 1
ATOM 704 O O . ARG A 1 90 ? 21.901 -26.807 -6.976 1.00 29.89 90 ARG A O 1
ATOM 711 N N . PRO A 1 91 ? 22.261 -28.916 -6.296 1.00 37.50 91 PRO A N 1
ATOM 712 C CA . PRO A 1 91 ? 22.190 -29.490 -7.630 1.00 37.50 91 PRO A CA 1
ATOM 713 C C . PRO A 1 91 ? 20.749 -29.928 -7.904 1.00 37.50 91 PRO A C 1
ATOM 715 O O . PRO A 1 91 ? 20.308 -30.931 -7.353 1.00 37.50 91 PRO A O 1
ATOM 718 N N . ASN A 1 92 ? 20.001 -29.152 -8.689 1.00 30.72 92 ASN A N 1
ATOM 719 C CA . ASN A 1 92 ? 18.956 -29.638 -9.605 1.00 30.72 92 ASN A CA 1
ATOM 720 C C . ASN A 1 92 ? 18.132 -28.472 -10.151 1.00 30.72 92 ASN A C 1
ATOM 722 O O . ASN A 1 92 ? 17.220 -27.985 -9.493 1.00 30.72 92 ASN A O 1
ATOM 726 N N . ALA A 1 93 ? 18.467 -28.073 -11.372 1.00 31.34 93 ALA A N 1
ATOM 727 C CA . ALA A 1 93 ? 17.581 -27.645 -12.452 1.00 31.34 93 ALA A CA 1
ATOM 728 C C . ALA A 1 93 ? 18.468 -26.886 -13.436 1.00 31.34 93 ALA A C 1
ATOM 730 O O . ALA A 1 93 ? 19.203 -25.983 -13.049 1.00 31.34 93 ALA A O 1
ATOM 731 N N . SER A 1 94 ? 18.426 -27.286 -14.699 1.00 37.22 94 SER A N 1
ATOM 732 C CA . SER A 1 94 ? 18.934 -26.536 -15.843 1.00 37.22 94 SER A CA 1
ATOM 733 C C . SER A 1 94 ? 18.462 -25.078 -15.773 1.00 37.22 94 SER A C 1
ATOM 735 O O . SER A 1 94 ? 17.341 -24.774 -16.175 1.00 37.22 94 SER A O 1
ATOM 737 N N . GLN A 1 95 ? 19.294 -24.197 -15.210 1.00 36.19 95 GLN A N 1
ATOM 738 C CA . GLN A 1 95 ? 19.057 -22.759 -15.198 1.00 36.19 95 GLN A CA 1
ATOM 739 C C . GLN A 1 95 ? 19.473 -22.206 -16.569 1.00 36.19 95 GLN A C 1
ATOM 741 O O . GLN A 1 95 ? 20.649 -22.335 -16.925 1.00 36.19 95 GLN A O 1
ATOM 746 N N . PRO A 1 96 ? 18.550 -21.623 -17.358 1.00 39.62 96 PRO A N 1
ATOM 747 C CA . PRO A 1 96 ? 18.936 -20.791 -18.493 1.00 39.62 96 PRO A CA 1
ATOM 748 C C . PRO A 1 96 ? 19.775 -19.611 -17.977 1.00 39.62 96 PRO A C 1
ATOM 750 O O . PRO A 1 96 ? 19.690 -19.234 -16.805 1.00 39.62 96 PRO A O 1
ATOM 753 N N . SER A 1 97 ? 20.689 -19.116 -18.805 1.00 45.00 97 SER A N 1
ATOM 754 C CA . SER A 1 97 ? 21.877 -18.410 -18.331 1.00 45.00 97 SER A CA 1
ATOM 755 C C . SER A 1 97 ? 21.543 -17.113 -17.572 1.00 45.00 97 SER A C 1
ATOM 757 O O . SER A 1 97 ? 20.795 -16.261 -18.035 1.00 45.00 97 SER A O 1
ATOM 759 N N . VAL A 1 98 ? 22.142 -16.925 -16.391 1.00 50.03 98 VAL A N 1
ATOM 760 C CA . VAL A 1 98 ? 21.908 -15.786 -15.469 1.00 50.03 98 VAL A CA 1
ATOM 761 C C . VAL A 1 98 ? 22.149 -14.408 -16.120 1.00 50.03 98 VAL A C 1
ATOM 763 O O . VAL A 1 98 ? 21.679 -13.385 -15.620 1.00 50.03 98 VAL A O 1
ATOM 766 N N . VAL A 1 99 ? 22.868 -14.363 -17.246 1.00 50.09 99 VAL A N 1
ATOM 767 C CA . VAL A 1 99 ? 23.136 -13.142 -18.021 1.00 50.09 99 VAL A CA 1
ATOM 768 C C . VAL A 1 99 ? 21.917 -12.713 -18.855 1.00 50.09 99 VAL A C 1
ATOM 770 O O . VAL A 1 99 ? 21.686 -11.512 -18.992 1.00 50.09 99 VAL A O 1
ATOM 773 N N . GLU A 1 100 ? 21.095 -13.658 -19.335 1.00 50.19 100 GLU A N 1
ATOM 774 C CA . GLU A 1 100 ? 19.932 -13.402 -20.209 1.00 50.19 100 GLU A CA 1
ATOM 775 C C . GLU A 1 100 ? 18.899 -12.461 -19.582 1.00 50.19 100 GLU A C 1
ATOM 777 O O . GLU A 1 100 ? 18.190 -11.755 -20.294 1.00 50.19 100 GLU A O 1
ATOM 782 N N . HIS A 1 101 ? 18.796 -12.431 -18.253 1.00 58.91 101 HIS A N 1
ATOM 783 C CA . HIS A 1 101 ? 17.778 -11.639 -17.561 1.00 58.91 101 HIS A CA 1
ATOM 784 C C . HIS A 1 101 ? 18.278 -10.278 -17.075 1.00 58.91 101 HIS A C 1
ATOM 786 O O . HIS A 1 101 ? 17.458 -9.468 -16.661 1.00 58.91 101 HIS A O 1
ATOM 792 N N . ARG A 1 102 ? 19.587 -9.984 -17.138 1.00 67.44 102 ARG A N 1
ATOM 793 C CA . ARG A 1 102 ? 20.141 -8.740 -16.568 1.00 67.44 102 ARG A CA 1
ATOM 794 C C . ARG A 1 102 ? 19.995 -7.523 -17.475 1.00 67.44 102 ARG A C 1
ATOM 796 O O . ARG A 1 102 ? 19.831 -6.430 -16.957 1.00 67.44 102 ARG A O 1
ATOM 803 N N . PHE A 1 103 ? 20.019 -7.694 -18.797 1.00 78.50 103 PHE A N 1
ATOM 804 C CA . PHE A 1 103 ? 20.066 -6.580 -19.760 1.00 78.50 103 PHE A CA 1
ATOM 805 C C . PHE A 1 103 ? 18.741 -6.320 -20.488 1.00 78.50 103 PHE A C 1
ATOM 807 O O . PHE A 1 103 ? 18.726 -5.744 -21.569 1.00 78.50 103 PHE A O 1
ATOM 814 N N . THR A 1 104 ? 17.618 -6.747 -19.913 1.00 86.12 104 THR A N 1
ATOM 815 C CA . THR A 1 104 ? 16.289 -6.405 -20.444 1.00 86.12 104 THR A CA 1
ATOM 816 C C . THR A 1 104 ? 15.865 -5.005 -19.981 1.00 86.12 104 THR A C 1
ATOM 818 O O . THR A 1 104 ? 16.337 -4.557 -18.930 1.00 86.12 104 THR A O 1
ATOM 821 N N . PRO A 1 105 ? 14.940 -4.323 -20.688 1.00 88.50 105 PRO A N 1
ATOM 822 C CA . PRO A 1 105 ? 14.395 -3.044 -20.227 1.00 88.50 105 PRO A CA 1
ATOM 823 C C . PRO A 1 105 ? 13.848 -3.105 -18.799 1.00 88.50 105 PRO A C 1
ATOM 825 O O . PRO A 1 105 ? 14.139 -2.228 -17.991 1.00 88.50 105 PRO A O 1
ATOM 828 N N . ASN A 1 106 ? 13.152 -4.188 -18.444 1.00 89.44 106 ASN A N 1
ATOM 829 C CA . ASN A 1 106 ? 12.595 -4.360 -17.102 1.00 89.44 106 ASN A CA 1
ATOM 830 C C . ASN A 1 106 ? 13.685 -4.539 -16.039 1.00 89.44 106 ASN A C 1
ATOM 832 O O . ASN A 1 106 ? 13.581 -3.974 -14.955 1.00 89.44 106 ASN A O 1
ATOM 836 N N . ALA A 1 107 ? 14.739 -5.304 -16.331 1.00 86.00 107 ALA A N 1
ATOM 837 C CA . ALA A 1 107 ? 15.833 -5.515 -15.386 1.00 86.00 107 ALA A CA 1
ATOM 838 C C . ALA A 1 107 ? 16.685 -4.254 -15.187 1.00 86.00 107 ALA A C 1
ATOM 840 O O . ALA A 1 107 ? 17.047 -3.929 -14.058 1.00 86.00 107 ALA A O 1
ATOM 841 N N . MET A 1 108 ? 16.949 -3.511 -16.264 1.00 88.50 108 MET A N 1
ATOM 842 C CA . MET A 1 108 ? 17.621 -2.212 -16.190 1.00 88.50 108 MET A CA 1
ATOM 843 C C . MET A 1 108 ? 16.752 -1.183 -15.461 1.00 88.50 108 MET A C 1
ATOM 845 O O . MET A 1 108 ? 17.243 -0.498 -14.568 1.00 88.50 108 MET A O 1
ATOM 849 N N . GLY A 1 109 ? 15.449 -1.129 -15.756 1.00 89.88 109 GLY A N 1
ATOM 850 C CA . GLY A 1 109 ? 14.499 -0.280 -15.037 1.00 89.88 109 GLY A CA 1
ATOM 851 C C . GLY A 1 109 ? 14.464 -0.593 -13.540 1.00 89.88 109 GLY A C 1
ATOM 852 O O . GLY A 1 109 ? 14.482 0.320 -12.721 1.00 89.88 109 GLY A O 1
ATOM 853 N N . LEU A 1 110 ? 14.512 -1.876 -13.163 1.00 87.81 110 LEU A N 1
ATOM 854 C CA . LEU A 1 110 ? 14.580 -2.294 -11.763 1.00 87.81 110 LEU A CA 1
ATOM 855 C C . LEU A 1 110 ? 15.864 -1.805 -11.080 1.00 87.81 110 LEU A C 1
ATOM 857 O O . LEU A 1 110 ? 15.796 -1.299 -9.961 1.00 87.81 110 LEU A O 1
ATOM 861 N N . ALA A 1 111 ? 17.013 -1.911 -11.750 1.00 86.81 111 ALA A N 1
ATOM 862 C CA . ALA A 1 111 ? 18.281 -1.405 -11.229 1.00 86.81 111 ALA A CA 1
ATOM 863 C C . ALA A 1 111 ? 18.251 0.123 -11.038 1.00 86.81 111 ALA A C 1
ATOM 865 O O . ALA A 1 111 ? 18.685 0.626 -10.002 1.00 86.81 111 ALA A O 1
ATOM 866 N N . VAL A 1 112 ? 17.676 0.868 -11.989 1.00 90.06 112 VAL A N 1
ATOM 867 C CA . VAL A 1 112 ? 17.493 2.322 -11.849 1.00 90.06 112 VAL A CA 1
ATOM 868 C C . VAL A 1 112 ? 16.562 2.643 -10.679 1.00 90.06 112 VAL A C 1
ATOM 870 O O . VAL A 1 112 ? 16.889 3.509 -9.871 1.00 90.06 112 VAL A O 1
ATOM 873 N N . LEU A 1 113 ? 15.454 1.914 -10.509 1.00 88.12 113 LEU A N 1
ATOM 874 C CA . LEU A 1 113 ? 14.574 2.091 -9.351 1.00 88.12 113 LEU A CA 1
ATOM 875 C C . LEU A 1 113 ? 15.305 1.830 -8.027 1.00 88.12 113 LEU A C 1
ATOM 877 O O . LEU A 1 113 ? 15.094 2.572 -7.074 1.00 88.12 113 LEU A O 1
ATOM 881 N N . GLN A 1 114 ? 16.188 0.830 -7.952 1.00 86.38 114 GLN A N 1
ATOM 882 C CA . GLN A 1 114 ? 17.010 0.580 -6.759 1.00 86.38 114 GLN A CA 1
ATOM 883 C C . GLN A 1 114 ? 17.949 1.753 -6.448 1.00 86.38 114 GLN A C 1
ATOM 885 O O . GLN A 1 114 ? 18.062 2.163 -5.289 1.00 86.38 114 GLN A O 1
ATOM 890 N N . ILE A 1 115 ? 18.572 2.335 -7.478 1.00 87.31 115 ILE A N 1
ATOM 891 C CA . ILE A 1 115 ? 19.404 3.539 -7.348 1.00 87.31 115 ILE A CA 1
ATOM 892 C C . ILE A 1 115 ? 18.559 4.715 -6.846 1.00 87.31 115 ILE A C 1
ATOM 894 O O . ILE A 1 115 ? 18.948 5.379 -5.884 1.00 87.31 115 ILE A O 1
ATOM 898 N N . VAL A 1 116 ? 17.385 4.946 -7.442 1.00 88.38 116 VAL A N 1
ATOM 899 C CA . VAL A 1 116 ? 16.449 5.995 -7.013 1.00 88.38 116 VAL A CA 1
ATOM 900 C C . VAL A 1 116 ? 16.044 5.785 -5.554 1.00 88.38 116 VAL A C 1
ATOM 902 O O . VAL A 1 116 ? 16.224 6.692 -4.750 1.00 88.38 116 VAL A O 1
ATOM 905 N N . THR A 1 117 ? 15.591 4.588 -5.164 1.00 86.25 117 THR A N 1
ATOM 906 C CA . THR A 1 117 ? 15.221 4.277 -3.770 1.00 86.25 117 THR A CA 1
ATOM 907 C C . THR A 1 117 ? 16.362 4.571 -2.796 1.00 86.25 117 THR A C 1
ATOM 909 O O . THR A 1 117 ? 16.130 5.140 -1.730 1.00 86.25 117 THR A O 1
ATOM 912 N N . SER A 1 118 ? 17.596 4.206 -3.152 1.00 84.94 118 SER A N 1
ATOM 913 C CA . SER A 1 118 ? 18.772 4.458 -2.315 1.00 84.94 118 SER A CA 1
ATOM 914 C C . SER A 1 118 ? 19.044 5.958 -2.146 1.00 84.94 118 SER A C 1
ATOM 916 O O . SER A 1 118 ? 19.274 6.425 -1.031 1.00 84.94 118 SER A O 1
ATOM 918 N N . ASN A 1 119 ? 18.939 6.747 -3.218 1.00 86.19 119 ASN A N 1
ATOM 919 C CA . ASN A 1 119 ? 19.131 8.199 -3.153 1.00 86.19 119 ASN A CA 1
ATOM 920 C C . ASN A 1 119 ? 18.003 8.921 -2.411 1.00 86.19 119 ASN A C 1
ATOM 922 O O . ASN A 1 119 ? 18.278 9.815 -1.615 1.00 86.19 119 ASN A O 1
ATOM 926 N N . VAL A 1 120 ? 16.755 8.486 -2.583 1.00 85.38 120 VAL A N 1
ATOM 927 C CA . VAL A 1 120 ? 15.613 8.977 -1.798 1.00 85.38 120 VAL A CA 1
ATOM 928 C C . VAL A 1 120 ? 15.822 8.690 -0.310 1.00 85.38 120 VAL A C 1
ATOM 930 O O . VAL A 1 120 ? 15.634 9.576 0.519 1.00 85.38 120 VAL A O 1
ATOM 933 N N . ARG A 1 121 ? 16.293 7.485 0.043 1.00 83.62 121 ARG A N 1
ATOM 934 C CA . ARG A 1 121 ? 16.651 7.157 1.432 1.00 83.62 121 ARG A CA 1
ATOM 935 C C . ARG A 1 121 ? 17.699 8.120 1.979 1.00 83.62 121 ARG A C 1
ATOM 937 O O . ARG A 1 121 ? 17.566 8.585 3.106 1.00 83.62 121 ARG A O 1
ATOM 944 N N . ARG A 1 122 ? 18.743 8.406 1.198 1.00 84.88 122 ARG A N 1
ATOM 945 C CA . ARG A 1 122 ? 19.814 9.329 1.601 1.00 84.88 122 ARG A CA 1
ATOM 946 C C . ARG A 1 122 ? 19.298 10.749 1.794 1.00 84.88 122 ARG A C 1
ATOM 948 O O . ARG A 1 122 ? 19.660 11.346 2.795 1.00 84.88 122 ARG A O 1
ATOM 955 N N . LEU A 1 123 ? 18.438 11.239 0.901 1.00 84.75 123 LEU A N 1
ATOM 956 C CA . LEU A 1 123 ? 17.783 12.544 1.032 1.00 84.75 123 LEU A CA 1
ATOM 957 C C . LEU A 1 123 ? 17.005 12.648 2.353 1.00 84.75 123 LEU A C 1
ATOM 959 O O . LEU A 1 123 ? 17.177 13.608 3.101 1.00 84.75 123 LEU A O 1
ATOM 963 N N . VAL A 1 124 ? 16.201 11.628 2.673 1.00 82.31 124 VAL A N 1
ATOM 964 C CA . VAL A 1 124 ? 15.435 11.575 3.930 1.00 82.31 124 VAL A CA 1
ATOM 965 C C . VAL A 1 124 ? 16.364 11.563 5.147 1.00 82.31 124 VAL A C 1
ATOM 967 O O . VAL A 1 124 ? 16.149 12.319 6.091 1.00 82.31 124 VAL A O 1
ATOM 970 N N . LEU A 1 125 ? 17.431 10.757 5.118 1.00 82.56 125 LEU A N 1
ATOM 971 C CA . LEU A 1 125 ? 18.405 10.668 6.214 1.00 82.56 125 LEU A CA 1
ATOM 972 C C . LEU A 1 125 ? 19.273 11.924 6.368 1.00 82.56 125 LEU A C 1
ATOM 974 O O . LEU A 1 125 ? 19.747 12.199 7.468 1.00 82.56 125 LEU A O 1
ATOM 978 N N . SER A 1 126 ? 19.521 12.666 5.289 1.00 82.94 126 SER A N 1
ATOM 979 C CA . SER A 1 126 ? 20.327 13.886 5.333 1.00 82.94 126 SER A CA 1
ATOM 980 C C . SER A 1 126 ? 19.537 15.107 5.798 1.00 82.94 126 SER A C 1
ATOM 982 O O . SER A 1 126 ? 20.154 16.138 6.050 1.00 82.94 126 SER A O 1
ATOM 984 N N . HIS A 1 127 ? 18.204 15.009 5.896 1.00 82.00 127 HIS A N 1
ATOM 985 C CA . HIS A 1 127 ? 17.304 16.127 6.208 1.00 82.00 127 HIS A CA 1
ATOM 986 C C . HIS A 1 127 ? 17.507 17.353 5.297 1.00 82.00 127 HIS A C 1
ATOM 988 O O . HIS A 1 127 ? 17.244 18.483 5.704 1.00 82.00 127 HIS A O 1
ATOM 994 N N . VAL A 1 128 ? 17.996 17.127 4.073 1.00 84.50 128 VAL A N 1
ATOM 995 C CA . VAL A 1 128 ? 18.103 18.173 3.049 1.00 84.50 128 VAL A CA 1
ATOM 996 C C . VAL A 1 128 ? 16.697 18.453 2.541 1.00 84.50 128 VAL A C 1
ATOM 998 O O . VAL A 1 128 ? 15.916 17.516 2.365 1.00 84.50 128 VAL A O 1
ATOM 1001 N N . ASP A 1 129 ? 16.374 19.726 2.326 1.00 84.44 129 ASP A N 1
ATOM 1002 C CA . ASP A 1 129 ? 15.078 20.107 1.779 1.00 84.44 129 ASP A CA 1
ATOM 1003 C C . ASP A 1 129 ? 14.922 19.483 0.375 1.00 84.44 129 ASP A C 1
ATOM 1005 O O . ASP A 1 129 ? 15.748 19.746 -0.504 1.00 84.44 129 ASP A O 1
ATOM 1009 N N . PRO A 1 130 ? 13.894 18.645 0.133 1.00 86.12 130 PRO A N 1
ATOM 1010 C CA . PRO A 1 130 ? 13.634 18.055 -1.179 1.00 86.12 130 PRO A CA 1
ATOM 1011 C C . PRO A 1 130 ? 13.586 19.094 -2.311 1.00 86.12 130 PRO A C 1
ATOM 1013 O O . PRO A 1 130 ? 14.032 18.804 -3.426 1.00 86.12 130 PRO A O 1
ATOM 1016 N N . ALA A 1 131 ? 13.150 20.324 -2.017 1.00 84.62 131 ALA A N 1
ATOM 1017 C CA . ALA A 1 131 ? 13.108 21.411 -2.987 1.00 84.62 131 ALA A CA 1
ATOM 1018 C C . ALA A 1 131 ? 14.506 21.831 -3.486 1.00 84.62 131 ALA A C 1
ATOM 1020 O O . ALA A 1 131 ? 14.644 22.222 -4.646 1.00 84.62 131 ALA A O 1
ATOM 1021 N N . GLU A 1 132 ? 15.555 21.702 -2.663 1.00 84.00 132 GLU A N 1
ATOM 1022 C CA . GLU A 1 132 ? 16.943 22.023 -3.045 1.00 84.00 132 GLU A CA 1
ATOM 1023 C C . GLU A 1 132 ? 17.513 21.046 -4.079 1.00 84.00 132 GLU A C 1
ATOM 1025 O O . GLU A 1 132 ? 18.467 21.367 -4.789 1.00 84.00 132 GLU A O 1
ATOM 1030 N N . VAL A 1 133 ? 16.913 19.860 -4.194 1.00 83.25 133 VAL A N 1
ATOM 1031 C CA . VAL A 1 133 ? 17.315 18.818 -5.148 1.00 83.25 133 VAL A CA 1
ATOM 1032 C C . VAL A 1 133 ? 16.279 18.616 -6.251 1.00 83.25 133 VAL A C 1
ATOM 1034 O O . VAL A 1 133 ? 16.342 17.635 -6.987 1.00 83.25 133 VAL A O 1
ATOM 1037 N N . GLY A 1 134 ? 15.356 19.570 -6.396 1.00 77.06 134 GLY A N 1
ATOM 1038 C CA . GLY A 1 134 ? 14.369 19.614 -7.472 1.00 77.06 134 GLY A CA 1
ATOM 1039 C C . GLY A 1 134 ? 13.081 18.837 -7.209 1.00 77.06 134 GLY A C 1
ATOM 1040 O O . GLY A 1 134 ? 12.195 18.899 -8.048 1.00 77.06 134 GLY A O 1
ATOM 1041 N N . LEU A 1 135 ? 12.928 18.171 -6.060 1.00 80.31 135 LEU A N 1
ATOM 1042 C CA . LEU A 1 135 ? 11.733 17.391 -5.731 1.00 80.31 135 LEU A CA 1
ATOM 1043 C C . LEU A 1 135 ? 10.700 18.282 -5.030 1.00 80.31 135 LEU A C 1
ATOM 1045 O O . LEU A 1 135 ? 10.898 18.689 -3.887 1.00 80.31 135 LEU A O 1
ATOM 1049 N N . GLN A 1 136 ? 9.587 18.580 -5.704 1.00 72.12 136 GLN A N 1
ATOM 1050 C CA . GLN A 1 136 ? 8.532 19.458 -5.176 1.00 72.12 136 GLN A CA 1
ATOM 1051 C C . GLN A 1 136 ? 7.225 18.699 -4.897 1.00 72.12 136 GLN A C 1
ATOM 1053 O O . GLN A 1 136 ? 6.671 18.066 -5.797 1.00 72.12 136 GLN A O 1
ATOM 1058 N N . ASP A 1 137 ? 6.736 18.799 -3.652 1.00 67.19 137 ASP A N 1
ATOM 1059 C CA . ASP A 1 137 ? 5.362 18.546 -3.169 1.00 67.19 137 ASP A CA 1
ATOM 1060 C C . ASP A 1 137 ? 4.535 17.486 -3.927 1.00 67.19 137 ASP A C 1
ATOM 1062 O O . ASP A 1 137 ? 3.398 17.734 -4.334 1.00 67.19 137 ASP A O 1
ATOM 1066 N N . GLY A 1 138 ? 5.085 16.288 -4.145 1.00 64.31 138 GLY A N 1
ATOM 1067 C CA . GLY A 1 138 ? 4.383 15.185 -4.816 1.00 64.31 138 GLY A CA 1
ATOM 1068 C C . GLY A 1 138 ? 4.023 15.423 -6.292 1.00 64.31 138 GLY A C 1
ATOM 1069 O O . GLY A 1 138 ? 3.421 14.552 -6.912 1.00 64.31 138 GLY A O 1
ATOM 1070 N N . GLN A 1 139 ? 4.375 16.579 -6.860 1.00 66.94 139 GLN A N 1
ATOM 1071 C CA . GLN A 1 139 ? 4.063 16.972 -8.238 1.00 66.94 139 GLN A CA 1
ATOM 1072 C C . GLN A 1 139 ? 5.218 16.708 -9.206 1.00 66.94 139 GLN A C 1
ATOM 1074 O O . GLN A 1 139 ? 5.052 16.880 -10.413 1.00 66.94 139 GLN A O 1
ATOM 1079 N N . ASP A 1 140 ? 6.364 16.265 -8.697 1.00 83.31 140 ASP A N 1
ATOM 1080 C CA . ASP A 1 140 ? 7.535 15.941 -9.501 1.00 83.31 140 ASP A CA 1
ATOM 1081 C C . ASP A 1 140 ? 7.275 14.776 -10.473 1.00 83.31 140 ASP A C 1
ATOM 1083 O O . ASP A 1 140 ? 6.582 13.805 -10.153 1.00 83.31 140 ASP A O 1
ATOM 1087 N N . GLN A 1 141 ? 7.863 14.857 -11.666 1.00 87.25 141 GLN A N 1
ATOM 1088 C CA . GLN A 1 141 ? 7.699 13.853 -12.715 1.00 87.25 141 GLN A CA 1
ATOM 1089 C C . GLN A 1 141 ? 8.226 12.474 -12.293 1.00 87.25 141 GLN A C 1
ATOM 1091 O O . GLN A 1 141 ? 7.631 11.454 -12.646 1.00 87.25 141 GLN A O 1
ATOM 1096 N N . LEU A 1 142 ? 9.290 12.423 -11.483 1.00 89.12 142 LEU A N 1
ATOM 1097 C CA . LEU A 1 142 ? 9.795 11.181 -10.905 1.00 89.12 142 LEU A CA 1
ATOM 1098 C C . LEU A 1 142 ? 8.767 10.559 -9.965 1.00 89.12 142 LEU A C 1
ATOM 1100 O O . LEU A 1 142 ? 8.513 9.358 -10.043 1.00 89.12 142 LEU A O 1
ATOM 1104 N N . ILE A 1 143 ? 8.157 11.368 -9.097 1.00 88.50 143 ILE A N 1
ATOM 1105 C CA . ILE A 1 143 ? 7.134 10.894 -8.163 1.00 88.50 143 ILE A CA 1
ATOM 1106 C C . ILE A 1 143 ? 5.947 10.352 -8.963 1.00 88.50 143 ILE A C 1
ATOM 1108 O O . ILE A 1 143 ? 5.561 9.206 -8.749 1.00 88.50 143 ILE A O 1
ATOM 1112 N N . GLN A 1 144 ? 5.452 11.096 -9.955 1.00 88.19 144 GLN A N 1
ATOM 1113 C CA . GLN A 1 144 ? 4.363 10.653 -10.835 1.00 88.19 144 GLN A CA 1
ATOM 1114 C C . GLN A 1 144 ? 4.697 9.356 -11.592 1.00 88.19 144 GLN A C 1
ATOM 1116 O O . GLN A 1 144 ? 3.850 8.470 -11.709 1.00 88.19 144 GLN A O 1
ATOM 1121 N N . ALA A 1 145 ? 5.933 9.194 -12.069 1.00 90.38 145 ALA A N 1
ATOM 1122 C CA . ALA A 1 145 ? 6.374 7.960 -12.713 1.00 90.38 145 ALA A CA 1
ATOM 1123 C C . ALA A 1 145 ? 6.363 6.774 -11.735 1.00 90.38 145 ALA A C 1
ATOM 1125 O O . ALA A 1 145 ? 5.820 5.714 -12.048 1.00 90.38 145 ALA A O 1
ATOM 1126 N N . LEU A 1 146 ? 6.900 6.948 -10.523 1.00 89.75 146 LEU A N 1
ATOM 1127 C CA . LEU A 1 146 ? 6.846 5.927 -9.472 1.00 89.75 146 LEU A CA 1
ATOM 1128 C C . LEU A 1 146 ? 5.395 5.573 -9.113 1.00 89.75 146 LEU A C 1
ATOM 1130 O O . LEU A 1 146 ? 5.065 4.398 -8.951 1.00 89.75 146 LEU A O 1
ATOM 1134 N N . GLU A 1 147 ? 4.521 6.576 -9.023 1.00 85.00 147 GLU A N 1
ATOM 1135 C CA . GLU A 1 147 ? 3.083 6.406 -8.811 1.00 85.00 147 GLU A CA 1
ATOM 1136 C C . GLU A 1 147 ? 2.420 5.582 -9.911 1.00 85.00 147 GLU A C 1
ATOM 1138 O O . GLU A 1 147 ? 1.638 4.681 -9.602 1.00 85.00 147 GLU A O 1
ATOM 1143 N N . HIS A 1 148 ? 2.769 5.845 -11.170 1.00 87.94 148 HIS A N 1
ATOM 1144 C CA . HIS A 1 148 ? 2.219 5.146 -12.325 1.00 87.94 148 HIS A CA 1
ATOM 1145 C C . HIS A 1 148 ? 2.683 3.687 -12.421 1.00 87.94 148 HIS A C 1
ATOM 1147 O O . HIS A 1 148 ? 1.929 2.842 -12.895 1.00 87.94 148 HIS A O 1
ATOM 1153 N N . LEU A 1 149 ? 3.888 3.360 -11.938 1.00 87.88 149 LEU A N 1
ATOM 1154 C CA . LEU A 1 149 ? 4.418 1.988 -11.960 1.00 87.88 149 LEU A CA 1
ATOM 1155 C C . LEU A 1 149 ? 3.749 1.053 -10.945 1.00 87.88 149 LEU A C 1
ATOM 1157 O O . LEU A 1 149 ? 3.620 -0.143 -11.204 1.00 87.88 149 LEU A O 1
ATOM 1161 N N . ILE A 1 150 ? 3.327 1.573 -9.792 1.00 83.50 150 ILE A N 1
ATOM 1162 C CA . ILE A 1 150 ? 2.751 0.773 -8.698 1.00 83.50 150 ILE A CA 1
ATOM 1163 C C . ILE A 1 150 ? 1.518 -0.051 -9.124 1.00 83.50 150 ILE A C 1
ATOM 1165 O O . ILE A 1 150 ? 1.471 -1.244 -8.822 1.00 83.50 150 ILE A O 1
ATOM 1169 N N . PRO A 1 151 ? 0.504 0.502 -9.818 1.00 79.06 151 PRO A N 1
ATOM 1170 C CA . PRO A 1 151 ? -0.656 -0.293 -10.219 1.00 79.06 151 PRO A CA 1
ATOM 1171 C C . PRO A 1 151 ? -0.357 -1.329 -11.318 1.00 79.06 151 PRO A C 1
ATOM 1173 O O . PRO A 1 151 ? -1.214 -2.167 -11.584 1.00 79.06 151 PRO A O 1
ATOM 1176 N N . LEU A 1 152 ? 0.824 -1.314 -11.951 1.00 84.69 152 LEU A N 1
ATOM 1177 C CA . LEU A 1 152 ? 1.143 -2.196 -13.086 1.00 84.69 152 LEU A CA 1
ATOM 1178 C C . LEU A 1 152 ? 1.542 -3.624 -12.691 1.00 84.69 152 LEU A C 1
ATOM 1180 O O . LEU A 1 152 ? 1.620 -4.500 -13.552 1.00 84.69 152 LEU A O 1
ATOM 1184 N N . GLY A 1 153 ? 1.833 -3.863 -11.414 1.00 80.44 153 GLY A N 1
ATOM 1185 C CA . GLY A 1 153 ? 2.232 -5.176 -10.910 1.00 80.44 153 GLY A CA 1
ATOM 1186 C C . GLY A 1 153 ? 1.647 -5.429 -9.532 1.00 80.44 153 GLY A C 1
ATOM 1187 O O . GLY A 1 153 ? 2.342 -5.261 -8.529 1.00 80.44 153 GLY A O 1
ATOM 1188 N N . THR A 1 154 ? 0.369 -5.798 -9.472 1.00 71.81 154 THR A N 1
ATOM 1189 C CA . THR A 1 154 ? -0.352 -6.021 -8.211 1.00 71.81 154 THR A CA 1
ATOM 1190 C C . THR A 1 154 ? -0.169 -7.447 -7.693 1.00 71.81 154 THR A C 1
ATOM 1192 O O . THR A 1 154 ? -0.153 -7.672 -6.480 1.00 71.81 154 THR A O 1
ATOM 1195 N N . LYS A 1 155 ? 0.031 -8.420 -8.588 1.00 70.88 155 LYS A N 1
ATOM 1196 C CA . LYS A 1 155 ? 0.195 -9.844 -8.270 1.00 70.88 155 LYS A CA 1
ATOM 1197 C C . LYS A 1 155 ? 1.607 -10.317 -8.589 1.00 70.88 155 LYS A C 1
ATOM 1199 O O . LYS A 1 155 ? 2.207 -9.898 -9.569 1.00 70.88 155 LYS A O 1
ATOM 1204 N N . ARG A 1 156 ? 2.126 -11.275 -7.808 1.00 68.19 156 ARG A N 1
ATOM 1205 C CA . ARG A 1 156 ? 3.462 -11.880 -8.031 1.00 68.19 156 ARG A CA 1
ATOM 1206 C C . ARG A 1 156 ? 3.636 -12.510 -9.414 1.00 68.19 156 ARG A C 1
ATOM 1208 O O . ARG A 1 156 ? 4.761 -12.683 -9.865 1.00 68.19 156 ARG A O 1
ATOM 1215 N N . THR A 1 157 ? 2.533 -12.892 -10.047 1.00 74.25 157 THR A N 1
ATOM 1216 C CA . THR A 1 157 ? 2.500 -13.449 -11.402 1.00 74.25 157 THR A CA 1
ATOM 1217 C C . THR A 1 157 ? 2.627 -12.390 -12.491 1.00 74.25 157 THR A C 1
ATOM 1219 O O . THR A 1 157 ? 2.836 -12.750 -13.647 1.00 74.25 157 THR A O 1
ATOM 1222 N N . ASP A 1 158 ? 2.477 -11.107 -12.155 1.00 78.81 158 ASP A N 1
ATOM 1223 C CA . ASP A 1 158 ? 2.518 -10.031 -13.135 1.00 78.81 158 ASP A CA 1
ATOM 1224 C C . ASP A 1 158 ? 3.961 -9.806 -13.609 1.00 78.81 158 ASP A C 1
ATOM 1226 O O . ASP A 1 158 ? 4.886 -9.751 -12.792 1.00 78.81 158 ASP A O 1
ATOM 1230 N N . PRO A 1 159 ? 4.185 -9.604 -14.918 1.00 84.44 159 PRO A N 1
ATOM 1231 C CA . PRO A 1 159 ? 5.530 -9.441 -15.473 1.00 84.44 159 PRO A CA 1
ATOM 1232 C C . PRO A 1 159 ? 6.257 -8.193 -14.948 1.00 84.44 159 PRO A C 1
ATOM 1234 O O . PRO A 1 159 ? 7.484 -8.129 -14.989 1.00 84.44 159 PRO A O 1
ATOM 1237 N N . LEU A 1 160 ? 5.510 -7.204 -14.448 1.00 87.25 160 LEU A N 1
ATOM 1238 C CA . LEU A 1 160 ? 6.029 -5.949 -13.898 1.00 87.25 160 LEU A CA 1
ATOM 1239 C C . LEU A 1 160 ? 6.034 -5.929 -12.366 1.00 87.25 160 LEU A C 1
ATOM 1241 O O . LEU A 1 160 ? 6.310 -4.889 -11.772 1.00 87.25 160 LEU A O 1
ATOM 1245 N N . PHE A 1 161 ? 5.760 -7.062 -11.710 1.00 82.38 161 PHE A N 1
ATOM 1246 C CA . PHE A 1 161 ? 5.667 -7.139 -10.253 1.00 82.38 161 PHE A CA 1
ATOM 1247 C C . PHE A 1 161 ? 6.904 -6.575 -9.545 1.00 82.38 161 PHE A C 1
ATOM 1249 O O . PHE A 1 161 ? 6.775 -5.761 -8.635 1.00 82.38 161 PHE A O 1
ATOM 1256 N N . SER A 1 162 ? 8.109 -6.953 -9.981 1.00 82.00 162 SER A N 1
ATOM 1257 C CA . SER A 1 162 ? 9.354 -6.471 -9.371 1.00 82.00 162 SER A CA 1
ATOM 1258 C C . SER A 1 162 ? 9.543 -4.959 -9.521 1.00 82.00 162 SER A C 1
ATOM 1260 O O . SER A 1 162 ? 10.024 -4.315 -8.592 1.00 82.00 162 SER A O 1
ATOM 1262 N N . LEU A 1 163 ? 9.138 -4.385 -10.660 1.00 86.94 163 LEU A N 1
ATOM 1263 C CA . LEU A 1 163 ? 9.187 -2.939 -10.899 1.00 86.94 163 LEU A CA 1
ATOM 1264 C C . LEU A 1 163 ? 8.183 -2.201 -10.009 1.00 86.94 163 LEU A C 1
ATOM 1266 O O . LEU A 1 163 ? 8.550 -1.235 -9.348 1.00 86.94 163 LEU A O 1
ATOM 1270 N N . SER A 1 164 ? 6.947 -2.698 -9.940 1.00 83.38 164 SER A N 1
ATOM 1271 C CA . SER A 1 164 ? 5.899 -2.179 -9.054 1.00 83.38 164 SER A CA 1
ATOM 1272 C C . SER A 1 164 ? 6.335 -2.199 -7.584 1.00 83.38 164 SER A C 1
ATOM 1274 O O . SER A 1 164 ? 6.250 -1.179 -6.897 1.00 83.38 164 SER A O 1
ATOM 1276 N N . LEU A 1 165 ? 6.881 -3.326 -7.112 1.00 78.81 165 LEU A N 1
ATOM 1277 C CA . LEU A 1 165 ? 7.385 -3.484 -5.746 1.00 78.81 165 LEU A CA 1
ATOM 1278 C C . LEU A 1 165 ? 8.518 -2.493 -5.439 1.00 78.81 165 LEU A C 1
ATOM 1280 O O . LEU A 1 165 ? 8.521 -1.867 -4.380 1.00 78.81 165 LEU A O 1
ATOM 1284 N N . GLN A 1 166 ? 9.470 -2.310 -6.356 1.00 82.75 166 GLN A N 1
ATOM 1285 C CA . GLN A 1 166 ? 10.577 -1.383 -6.126 1.00 82.75 166 GLN A CA 1
ATOM 1286 C C . GLN A 1 166 ? 10.130 0.085 -6.193 1.00 82.75 166 GLN A C 1
ATOM 1288 O O . GLN A 1 166 ? 10.544 0.890 -5.358 1.00 82.75 166 GLN A O 1
ATOM 1293 N N . ALA A 1 167 ? 9.245 0.439 -7.131 1.00 85.44 167 ALA A N 1
ATOM 1294 C CA . ALA A 1 167 ? 8.631 1.766 -7.180 1.00 85.44 167 ALA A CA 1
ATOM 1295 C C . ALA A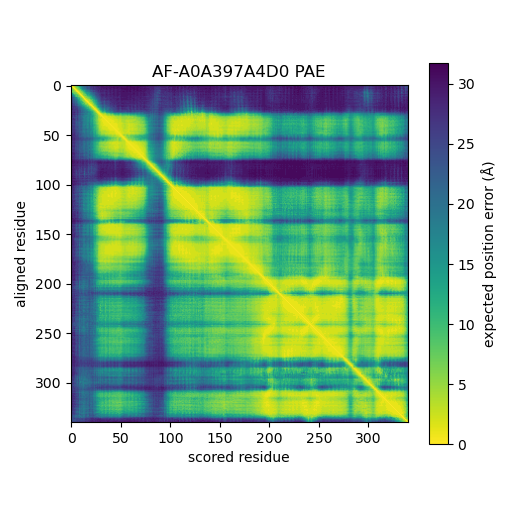 1 167 ? 7.844 2.049 -5.895 1.00 85.44 167 ALA A C 1
ATOM 1297 O O . ALA A 1 167 ? 7.869 3.156 -5.352 1.00 85.44 167 ALA A O 1
ATOM 1298 N N . ALA A 1 168 ? 7.203 1.014 -5.352 1.00 78.69 168 ALA A N 1
ATOM 1299 C CA . ALA A 1 168 ? 6.512 1.115 -4.094 1.00 78.69 168 ALA A CA 1
ATOM 1300 C C . ALA A 1 168 ? 7.431 1.400 -2.909 1.00 78.69 168 ALA A C 1
ATOM 1302 O O . ALA A 1 168 ? 7.142 2.318 -2.139 1.00 78.69 168 ALA A O 1
ATOM 1303 N N . ALA A 1 169 ? 8.538 0.665 -2.816 1.00 76.31 169 ALA A N 1
ATOM 1304 C CA . ALA A 1 169 ? 9.565 0.890 -1.810 1.00 76.31 169 ALA A CA 1
ATOM 1305 C C . ALA A 1 169 ? 10.166 2.303 -1.913 1.00 76.31 169 ALA A C 1
ATOM 1307 O O . ALA A 1 169 ? 10.402 2.937 -0.889 1.00 76.31 169 ALA A O 1
ATOM 1308 N N . ALA A 1 170 ? 10.364 2.833 -3.127 1.00 83.88 170 ALA A N 1
ATOM 1309 C CA . ALA A 1 170 ? 10.838 4.203 -3.328 1.00 83.88 170 ALA A CA 1
ATOM 1310 C C . ALA A 1 170 ? 9.874 5.250 -2.738 1.00 83.88 170 ALA A C 1
ATOM 1312 O O . ALA A 1 170 ? 10.314 6.140 -2.013 1.00 83.88 170 ALA A O 1
ATOM 1313 N N . ILE A 1 171 ? 8.566 5.118 -2.998 1.00 82.31 171 ILE A N 1
ATOM 1314 C CA . ILE A 1 171 ? 7.533 6.008 -2.435 1.00 82.31 171 ILE A CA 1
ATOM 1315 C C . ILE A 1 171 ? 7.437 5.874 -0.912 1.00 82.31 171 ILE A C 1
ATOM 1317 O O . ILE A 1 171 ? 7.270 6.876 -0.227 1.00 82.31 171 ILE A O 1
ATOM 1321 N N . GLU A 1 172 ? 7.527 4.656 -0.374 1.00 76.75 172 GLU A N 1
ATOM 1322 C CA . GLU A 1 172 ? 7.468 4.424 1.073 1.00 76.75 172 GLU A CA 1
ATOM 1323 C C . GLU A 1 172 ? 8.665 5.055 1.790 1.00 76.75 172 GLU A C 1
ATOM 1325 O O . GLU A 1 172 ? 8.489 5.794 2.755 1.00 76.75 172 GLU A O 1
ATOM 1330 N N . VAL A 1 173 ? 9.875 4.826 1.276 1.00 78.06 173 VAL A N 1
ATOM 1331 C CA . VAL A 1 173 ? 11.103 5.412 1.824 1.00 78.06 173 VAL A CA 1
ATOM 1332 C C . VAL A 1 173 ? 11.085 6.936 1.715 1.00 78.06 173 VAL A C 1
ATOM 1334 O O . VAL A 1 173 ? 11.524 7.606 2.641 1.00 78.06 173 VAL A O 1
ATOM 1337 N N . GLY A 1 174 ? 10.580 7.484 0.609 1.00 79.81 174 GLY A N 1
ATOM 1338 C CA . GLY A 1 174 ? 10.514 8.925 0.368 1.00 79.81 174 GLY A CA 1
ATOM 1339 C C . GLY A 1 174 ? 9.288 9.622 0.933 1.00 79.81 174 GLY A C 1
ATOM 1340 O O . GLY A 1 174 ? 9.138 10.813 0.699 1.00 79.81 174 GLY A O 1
ATOM 1341 N N . MET A 1 175 ? 8.410 8.923 1.655 1.00 80.06 175 MET A N 1
ATOM 1342 C CA . MET A 1 175 ? 7.093 9.429 2.052 1.00 80.06 175 MET A CA 1
ATOM 1343 C C . MET A 1 175 ? 7.151 10.812 2.717 1.00 80.06 175 MET A C 1
ATOM 1345 O O . MET A 1 175 ? 6.364 11.689 2.374 1.00 80.06 175 MET A O 1
ATOM 1349 N N . GLU A 1 176 ? 8.079 11.014 3.655 1.00 77.88 176 GLU A N 1
ATOM 1350 C CA . GLU A 1 176 ? 8.234 12.288 4.372 1.00 77.88 176 GLU A CA 1
ATOM 1351 C C . GLU A 1 176 ? 8.872 13.388 3.521 1.00 77.88 176 GLU A C 1
ATOM 1353 O O . GLU A 1 176 ? 8.545 14.556 3.701 1.00 77.88 176 GLU A O 1
ATOM 1358 N N . ALA A 1 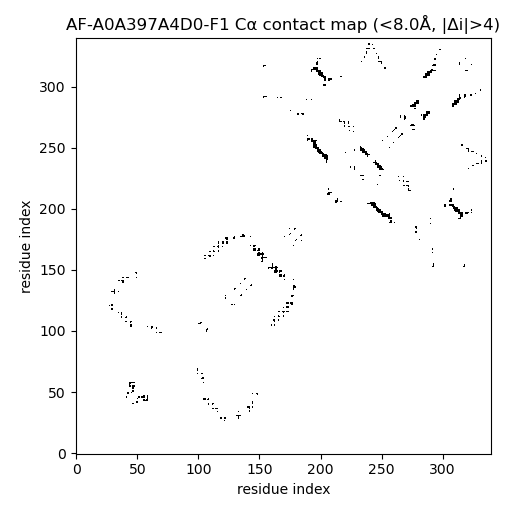177 ? 9.749 13.022 2.583 1.00 82.62 177 ALA A N 1
ATOM 1359 C CA . ALA A 1 177 ? 10.363 13.969 1.655 1.00 82.62 177 ALA A CA 1
ATOM 1360 C C . ALA A 1 177 ? 9.379 14.402 0.556 1.00 82.62 177 ALA A C 1
ATOM 1362 O O . ALA A 1 177 ? 9.318 15.565 0.185 1.00 82.62 177 ALA A O 1
ATOM 1363 N N . PHE A 1 178 ? 8.588 13.472 0.030 1.00 84.69 178 PHE A N 1
ATOM 1364 C CA . PHE A 1 178 ? 7.664 13.730 -1.074 1.00 84.69 178 PHE A CA 1
ATOM 1365 C C . PHE A 1 178 ? 6.368 14.396 -0.616 1.00 84.69 178 PHE A C 1
ATOM 1367 O O . PHE A 1 178 ? 5.773 15.165 -1.367 1.00 84.69 178 PHE A O 1
ATOM 1374 N N . TYR A 1 179 ? 5.925 14.089 0.605 1.00 81.19 179 TYR A N 1
ATOM 1375 C CA . TYR A 1 179 ? 4.664 14.558 1.169 1.00 81.19 179 TYR A CA 1
ATOM 1376 C C . TYR A 1 179 ? 4.911 15.025 2.615 1.00 81.19 179 TYR A C 1
ATOM 1378 O O . TYR A 1 179 ? 4.645 14.289 3.571 1.00 81.19 179 TYR A O 1
ATOM 1386 N N . PRO A 1 180 ? 5.440 16.246 2.802 1.00 76.06 180 PRO A N 1
ATOM 1387 C CA . PRO A 1 180 ? 5.892 16.719 4.110 1.00 76.06 180 PRO A CA 1
ATOM 1388 C C . PRO A 1 180 ? 4.755 16.853 5.134 1.00 76.06 180 PRO A C 1
ATOM 1390 O O . PRO A 1 180 ? 4.972 16.689 6.336 1.00 76.06 180 PRO A O 1
ATOM 1393 N N . SER A 1 181 ? 3.516 17.108 4.697 1.00 78.00 181 SER A N 1
ATOM 1394 C CA . SER A 1 181 ? 2.378 17.189 5.619 1.00 78.00 181 SER A CA 1
ATOM 1395 C C . SER A 1 181 ? 1.687 15.837 5.843 1.00 78.00 181 SER A C 1
ATOM 1397 O O . SER A 1 181 ? 1.501 15.022 4.939 1.00 78.00 181 SER A O 1
ATOM 1399 N N . SER A 1 182 ? 1.219 15.601 7.072 1.00 69.44 182 SER A N 1
ATOM 1400 C CA . SER A 1 182 ? 0.390 14.427 7.398 1.00 69.44 182 SER A CA 1
ATOM 1401 C C . SER A 1 182 ? -0.911 14.379 6.594 1.00 69.44 182 SER A C 1
ATOM 1403 O O . SER A 1 182 ? -1.383 13.288 6.284 1.00 69.44 182 SER A O 1
ATOM 1405 N N . GLN A 1 183 ? -1.459 15.542 6.229 1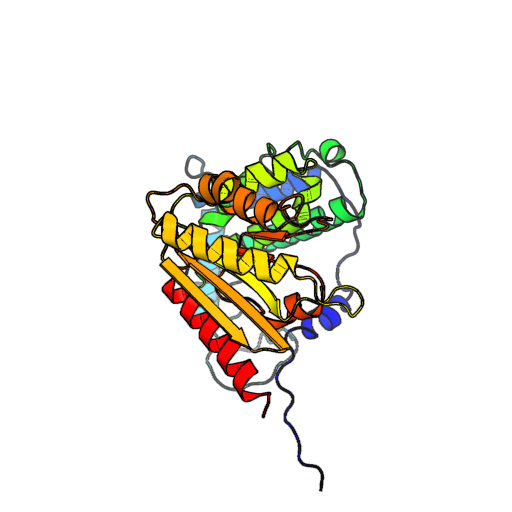.00 72.44 183 GLN A N 1
ATOM 1406 C CA . GLN A 1 183 ? -2.644 15.640 5.383 1.00 72.44 183 GLN A CA 1
ATOM 1407 C C . GLN A 1 183 ? -2.345 15.145 3.962 1.00 72.44 183 GLN A C 1
ATOM 1409 O O . GLN A 1 183 ? -3.016 14.230 3.508 1.00 72.44 183 GLN A O 1
ATOM 1414 N N . GLN A 1 184 ? -1.276 15.629 3.315 1.00 74.50 184 GLN A N 1
ATOM 1415 C CA . GLN A 1 184 ? -0.875 15.164 1.975 1.00 74.50 184 GLN A CA 1
ATOM 1416 C C . GLN A 1 184 ? -0.591 13.659 1.943 1.00 74.50 184 GLN A C 1
ATOM 1418 O O . GLN A 1 184 ? -1.008 12.979 1.012 1.00 74.50 184 GLN A O 1
ATOM 1423 N N . ARG A 1 185 ? 0.079 13.115 2.968 1.00 75.81 185 ARG A N 1
ATOM 1424 C CA . ARG A 1 185 ? 0.321 11.663 3.084 1.00 75.81 185 ARG A CA 1
ATOM 1425 C C . ARG A 1 185 ? -0.976 10.872 3.193 1.00 75.81 185 ARG A C 1
ATOM 1427 O O . ARG A 1 185 ? -1.102 9.801 2.604 1.00 75.81 185 ARG A O 1
ATOM 1434 N N . THR A 1 186 ? -1.927 11.405 3.953 1.00 69.75 186 THR A N 1
ATOM 1435 C CA . THR A 1 186 ? -3.248 10.803 4.131 1.00 69.75 186 THR A CA 1
ATOM 1436 C C . THR A 1 186 ? -4.034 10.850 2.830 1.00 69.75 186 THR A C 1
ATOM 1438 O O . THR A 1 186 ? -4.460 9.799 2.369 1.00 69.75 186 THR A O 1
ATOM 1441 N N . ASP A 1 187 ? -4.126 12.017 2.196 1.00 72.25 187 ASP A N 1
ATOM 1442 C CA . ASP A 1 187 ? -4.835 12.228 0.931 1.00 72.25 187 ASP A CA 1
ATOM 1443 C C . ASP A 1 187 ? -4.240 11.400 -0.212 1.00 72.25 187 ASP A C 1
ATOM 1445 O O . ASP A 1 187 ? -4.969 10.785 -0.993 1.00 72.25 187 ASP A O 1
ATOM 1449 N N . MET A 1 188 ? -2.910 11.316 -0.295 1.00 73.31 188 MET A N 1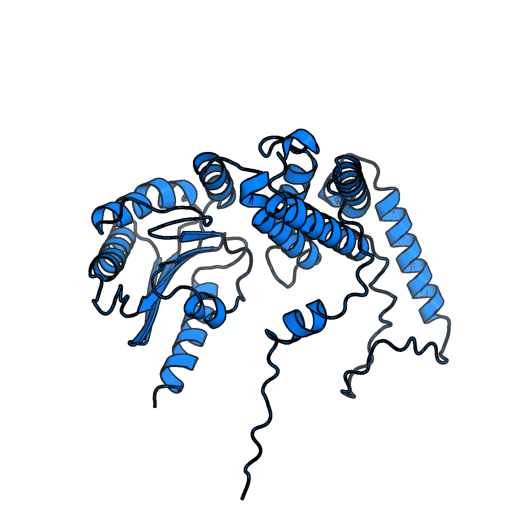
ATOM 1450 C CA . MET A 1 188 ? -2.230 10.480 -1.281 1.00 73.31 188 MET A CA 1
ATOM 1451 C C . MET A 1 188 ? -2.579 9.002 -1.088 1.00 73.31 188 MET A C 1
ATOM 1453 O O . MET A 1 188 ? -2.907 8.312 -2.055 1.00 73.31 188 MET A O 1
ATOM 1457 N N . LEU A 1 189 ? -2.537 8.498 0.148 1.00 69.88 189 LEU A N 1
ATOM 1458 C CA . LEU A 1 189 ? -2.846 7.095 0.402 1.00 69.88 189 LEU A CA 1
ATOM 1459 C C . LEU A 1 189 ? -4.326 6.787 0.210 1.00 69.88 189 LEU A C 1
ATOM 1461 O O . LEU A 1 189 ? -4.629 5.765 -0.398 1.00 69.88 189 LEU A O 1
ATOM 1465 N N . THR A 1 190 ? -5.234 7.648 0.672 1.00 68.00 190 THR A N 1
ATOM 1466 C CA . THR A 1 190 ? -6.681 7.447 0.521 1.00 68.00 190 THR A CA 1
ATOM 1467 C C . THR A 1 190 ? -7.095 7.470 -0.946 1.00 68.00 190 THR A C 1
ATOM 1469 O O . THR A 1 190 ? -7.791 6.558 -1.390 1.00 68.00 190 THR A O 1
ATOM 1472 N N . THR A 1 191 ? -6.579 8.414 -1.741 1.00 68.06 191 THR A N 1
ATOM 1473 C CA . THR A 1 191 ? -6.848 8.487 -3.190 1.00 68.06 191 THR A CA 1
ATOM 1474 C C . THR A 1 191 ? -6.437 7.199 -3.914 1.00 68.06 191 THR A C 1
ATOM 1476 O O . THR A 1 191 ? -7.114 6.751 -4.838 1.00 68.06 191 THR A O 1
ATOM 1479 N N . ARG A 1 192 ? -5.358 6.542 -3.468 1.00 67.75 192 ARG A N 1
ATOM 1480 C CA . ARG A 1 192 ? -4.840 5.307 -4.082 1.00 67.75 192 ARG A CA 1
ATOM 1481 C C . ARG A 1 192 ? -5.584 4.033 -3.690 1.00 67.75 192 ARG A C 1
ATOM 1483 O O . ARG A 1 192 ? -5.352 2.992 -4.301 1.00 67.75 192 ARG A O 1
ATOM 1490 N N . MET A 1 193 ? -6.453 4.076 -2.685 1.00 73.56 193 MET A N 1
ATOM 1491 C CA . MET A 1 193 ? -7.147 2.875 -2.212 1.00 73.56 193 MET A CA 1
ATOM 1492 C C . MET A 1 193 ? -8.280 2.426 -3.140 1.00 73.56 193 MET A C 1
ATOM 1494 O O . MET A 1 193 ? -8.701 1.272 -3.067 1.00 73.56 193 MET A O 1
ATOM 1498 N N . GLY A 1 194 ? -8.752 3.307 -4.027 1.00 80.12 194 GLY A N 1
ATOM 1499 C CA . GLY A 1 194 ? -9.805 2.992 -4.988 1.00 80.12 194 GLY A CA 1
ATOM 1500 C C . GLY A 1 194 ? -11.106 2.536 -4.318 1.00 80.12 194 GLY A C 1
ATOM 1501 O O . GLY A 1 194 ? -11.416 2.916 -3.186 1.00 80.12 194 GLY A O 1
ATOM 1502 N N . HIS A 1 195 ? -11.872 1.710 -5.028 1.00 88.94 195 HIS A N 1
ATOM 1503 C CA . HIS A 1 195 ? -13.124 1.140 -4.529 1.00 88.94 195 HIS A CA 1
ATOM 1504 C C . HIS A 1 195 ? -12.955 -0.351 -4.211 1.00 88.94 195 HIS A C 1
ATOM 1506 O O . HIS A 1 195 ? -12.178 -1.035 -4.876 1.00 88.94 195 HIS A O 1
ATOM 1512 N N . GLY A 1 196 ? -13.685 -0.849 -3.210 1.00 87.12 196 GLY A N 1
ATOM 1513 C CA . GLY A 1 196 ? -13.739 -2.279 -2.879 1.00 87.12 196 GLY A CA 1
ATOM 1514 C C . GLY A 1 196 ? -12.436 -2.902 -2.387 1.00 87.12 196 GLY A C 1
ATOM 1515 O O . GLY A 1 196 ? -11.934 -3.840 -2.998 1.00 87.12 196 GLY A O 1
ATOM 1516 N N . ALA A 1 197 ? -11.868 -2.401 -1.294 1.00 90.38 197 ALA A N 1
ATOM 1517 C CA . ALA A 1 197 ? -10.689 -3.004 -0.675 1.00 90.38 197 ALA A CA 1
ATOM 1518 C C . ALA A 1 197 ? -11.029 -4.086 0.366 1.00 90.38 197 ALA A C 1
ATOM 1520 O O . ALA A 1 197 ? -12.125 -4.133 0.920 1.00 90.38 197 ALA A O 1
ATOM 1521 N N . THR A 1 198 ? -10.034 -4.902 0.703 1.00 92.44 198 THR A N 1
ATOM 1522 C CA . THR A 1 198 ? -10.035 -5.711 1.925 1.00 92.44 198 THR A CA 1
ATOM 1523 C C . THR A 1 198 ? -9.213 -4.999 2.996 1.00 92.44 198 THR A C 1
ATO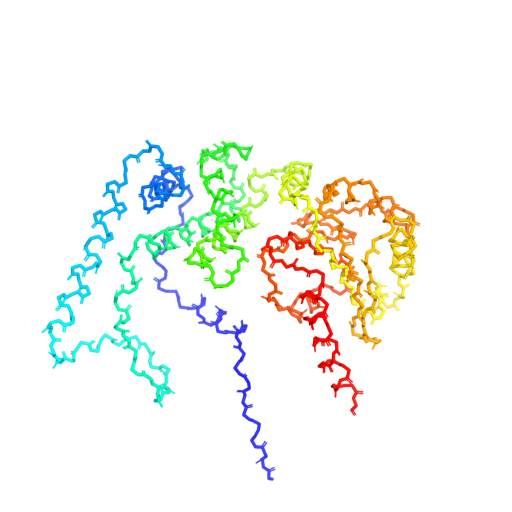M 1525 O O . THR A 1 198 ? -8.068 -4.621 2.752 1.00 92.44 198 THR A O 1
ATOM 1528 N N . LEU A 1 199 ? -9.772 -4.809 4.187 1.00 91.50 199 LEU A N 1
ATOM 1529 C CA . LEU A 1 199 ? -9.088 -4.242 5.345 1.00 91.50 199 LEU A CA 1
ATOM 1530 C C . LEU A 1 199 ? -8.679 -5.361 6.309 1.00 91.50 199 LEU A C 1
ATOM 1532 O O . LEU A 1 199 ? -9.471 -6.251 6.597 1.00 91.50 199 LEU A O 1
ATOM 1536 N N . GLU A 1 200 ? -7.466 -5.306 6.847 1.00 91.31 200 GLU A N 1
ATOM 1537 C CA . GLU A 1 200 ? -7.007 -6.177 7.934 1.00 91.31 200 GLU A CA 1
ATOM 1538 C C . GLU A 1 200 ? -6.542 -5.297 9.093 1.00 91.31 200 GLU A C 1
ATOM 1540 O O . GLU A 1 200 ? -5.490 -4.659 9.032 1.00 91.31 200 GLU A O 1
ATOM 1545 N N . PHE A 1 201 ? -7.323 -5.278 10.165 1.00 89.25 201 PHE A N 1
ATOM 1546 C CA . PHE A 1 201 ? -6.915 -4.701 11.436 1.00 89.25 201 PHE A CA 1
ATOM 1547 C C . PHE A 1 201 ? -6.106 -5.752 12.184 1.00 89.25 201 PHE A C 1
ATOM 1549 O O . PHE A 1 201 ? -6.658 -6.788 12.544 1.00 89.25 201 PHE A O 1
ATOM 1556 N N . GLN A 1 202 ? -4.820 -5.504 12.409 1.00 86.62 202 GLN A N 1
ATOM 1557 C CA . GLN A 1 202 ? -3.929 -6.400 13.139 1.00 86.62 202 GLN A CA 1
ATOM 1558 C C . GLN A 1 202 ? -3.508 -5.769 14.463 1.00 86.62 202 GLN A C 1
ATOM 1560 O O . GLN A 1 202 ? -2.954 -4.670 14.496 1.00 86.62 202 GLN A O 1
ATOM 1565 N N . LEU A 1 203 ? -3.705 -6.520 15.543 1.00 83.31 203 LEU A N 1
ATOM 1566 C CA . LEU A 1 203 ? -3.312 -6.167 16.899 1.00 83.31 203 LEU A CA 1
ATOM 1567 C C . LEU A 1 203 ? -2.483 -7.301 17.508 1.00 83.31 203 LEU A C 1
ATOM 1569 O O . LEU A 1 203 ? -2.794 -8.481 17.323 1.00 83.31 203 LEU A O 1
ATOM 1573 N N . ARG A 1 204 ? -1.478 -6.953 18.315 1.00 81.06 204 ARG A N 1
ATOM 1574 C CA . ARG A 1 204 ? -0.985 -7.871 19.351 1.00 81.06 204 ARG A CA 1
ATOM 1575 C C . ARG A 1 204 ? -2.094 -8.048 20.387 1.00 81.06 204 ARG A C 1
ATOM 1577 O O . ARG A 1 204 ? -2.754 -7.072 20.717 1.00 81.06 204 ARG A O 1
ATOM 1584 N N . TRP A 1 205 ? -2.332 -9.261 20.884 1.00 83.00 205 TRP A N 1
ATOM 1585 C CA . TRP A 1 205 ? -3.497 -9.499 21.744 1.00 83.00 205 TRP A CA 1
ATOM 1586 C C . TRP A 1 205 ? -3.194 -10.345 22.986 1.00 83.00 205 TRP A C 1
ATOM 1588 O O . TRP A 1 205 ? -2.648 -11.435 22.822 1.00 83.00 205 TRP A O 1
ATOM 1598 N N . PRO A 1 206 ? -3.599 -9.920 24.199 1.00 82.00 206 PRO A N 1
ATOM 1599 C CA . PRO A 1 206 ? -4.176 -8.608 24.520 1.00 82.00 206 PRO A CA 1
ATOM 1600 C C . PRO A 1 206 ? -3.159 -7.474 24.309 1.00 82.00 206 PRO A C 1
ATOM 1602 O O . PRO A 1 206 ? -1.948 -7.693 24.394 1.00 82.00 206 PRO A O 1
ATOM 1605 N N . VAL A 1 207 ? -3.645 -6.266 24.005 1.00 78.06 207 VAL A N 1
ATOM 1606 C CA . VAL A 1 207 ? -2.772 -5.087 23.914 1.00 78.06 207 VAL A CA 1
ATOM 1607 C C . VAL A 1 207 ? -2.455 -4.610 25.326 1.00 78.06 207 VAL A C 1
ATOM 1609 O O . VAL A 1 207 ? -3.362 -4.319 26.107 1.00 78.06 207 VAL A O 1
ATOM 1612 N N . GLN A 1 208 ? -1.165 -4.532 25.646 1.00 74.12 208 GLN A N 1
ATOM 1613 C CA . GLN A 1 208 ? -0.681 -4.061 26.937 1.00 74.12 208 GLN A CA 1
ATOM 1614 C C . GLN A 1 208 ? 0.198 -2.829 26.751 1.00 74.12 208 GLN A C 1
ATOM 1616 O O . GLN A 1 208 ? 1.163 -2.853 25.988 1.00 74.12 208 GLN A O 1
ATOM 1621 N N . GLU A 1 209 ? -0.098 -1.775 27.500 1.00 67.00 209 GLU A N 1
ATOM 1622 C CA . GLU A 1 209 ? 0.726 -0.580 27.602 1.00 67.00 209 GLU A CA 1
ATOM 1623 C C . GLU A 1 209 ? 1.293 -0.501 29.026 1.00 67.00 209 GLU A C 1
ATOM 1625 O O . GLU A 1 209 ? 0.553 -0.425 30.004 1.00 67.00 209 GLU A O 1
ATOM 1630 N N . ARG A 1 210 ? 2.627 -0.555 29.162 1.00 65.75 210 ARG A N 1
ATOM 1631 C CA . ARG A 1 210 ? 3.332 -0.475 30.463 1.00 65.75 210 ARG A CA 1
ATOM 1632 C C . ARG A 1 210 ? 2.769 -1.440 31.527 1.00 65.75 210 ARG A C 1
ATOM 1634 O O . ARG A 1 210 ? 2.516 -1.038 32.658 1.00 65.75 210 ARG A O 1
ATOM 1641 N N . GLU A 1 211 ? 2.592 -2.706 31.142 1.00 69.62 211 GLU A N 1
ATOM 1642 C CA . GLU A 1 211 ? 2.074 -3.812 31.975 1.00 69.62 211 GLU A CA 1
ATOM 1643 C C . GLU A 1 211 ? 0.579 -3.749 32.339 1.00 69.62 211 GLU A C 1
ATOM 1645 O O . GLU A 1 211 ? 0.090 -4.626 33.050 1.00 69.62 211 GLU A O 1
ATOM 1650 N N . GLN A 1 212 ? -0.174 -2.770 31.830 1.00 75.44 212 GLN A N 1
ATOM 1651 C CA . GLN A 1 212 ? -1.632 -2.721 31.966 1.00 75.44 212 GLN A CA 1
ATOM 1652 C C . GLN A 1 212 ? -2.304 -2.985 30.623 1.00 75.44 212 GLN A C 1
ATOM 1654 O O . GLN A 1 212 ? -1.824 -2.547 29.581 1.00 75.44 212 GLN A O 1
ATOM 1659 N N . GLU A 1 213 ? -3.420 -3.708 30.642 1.00 78.44 213 GLU A N 1
ATOM 1660 C CA . GLU A 1 213 ? -4.256 -3.863 29.453 1.00 78.44 213 GLU A CA 1
ATOM 1661 C C . GLU A 1 213 ? -4.880 -2.514 29.085 1.00 78.44 213 GLU A C 1
ATOM 1663 O O . GLU A 1 213 ? -5.415 -1.816 29.949 1.00 78.44 213 GLU A O 1
ATOM 1668 N N . ASP A 1 214 ? -4.818 -2.151 27.803 1.00 81.62 214 ASP A N 1
ATOM 1669 C CA . ASP A 1 214 ? -5.500 -0.963 27.296 1.00 81.62 214 ASP A CA 1
ATOM 1670 C C . ASP A 1 214 ? -6.879 -1.357 26.728 1.00 81.62 214 ASP A C 1
ATOM 1672 O O . ASP A 1 214 ? -6.968 -1.884 25.610 1.00 81.62 214 ASP A O 1
ATOM 1676 N N . PRO A 1 215 ? -7.983 -1.081 27.451 1.00 85.56 215 PRO A N 1
ATOM 1677 C CA . PRO A 1 215 ? -9.324 -1.499 27.045 1.00 85.56 215 PRO A CA 1
ATOM 1678 C C . PRO A 1 215 ? -9.822 -0.786 25.780 1.00 85.56 215 PRO A C 1
ATOM 1680 O O . PRO A 1 215 ? -10.838 -1.190 25.206 1.00 85.56 215 PRO A O 1
ATOM 1683 N N . ARG A 1 216 ? -9.146 0.280 25.322 1.00 86.75 216 ARG A N 1
ATOM 1684 C CA . ARG A 1 216 ? -9.518 0.989 24.088 1.00 86.75 216 ARG A CA 1
ATOM 1685 C C . ARG A 1 216 ? -9.400 0.088 22.863 1.00 86.75 216 ARG A C 1
ATOM 1687 O O . ARG A 1 216 ? -10.227 0.196 21.962 1.00 86.75 216 ARG A O 1
ATOM 1694 N N . TYR A 1 217 ? -8.439 -0.835 22.838 1.00 85.69 217 TYR A N 1
ATOM 1695 C CA . TYR A 1 217 ? -8.259 -1.766 21.720 1.00 85.69 217 TYR A CA 1
ATOM 1696 C C . TYR A 1 217 ? -9.351 -2.838 21.655 1.00 85.69 217 TYR A C 1
ATOM 1698 O O . TYR A 1 217 ? -9.816 -3.172 20.566 1.00 85.69 217 TYR A O 1
ATOM 1706 N N . GLU A 1 218 ? -9.821 -3.331 22.803 1.00 88.44 218 GLU A N 1
ATOM 1707 C CA . GLU A 1 218 ? -10.988 -4.219 22.852 1.00 88.44 218 GLU A CA 1
ATOM 1708 C C . GLU A 1 218 ? -12.241 -3.500 22.363 1.00 88.44 218 GLU A C 1
ATOM 1710 O O . GLU A 1 218 ? -12.952 -3.986 21.480 1.00 88.44 218 GLU A O 1
ATOM 1715 N N . ARG A 1 219 ? -12.464 -2.286 22.876 1.00 90.62 219 ARG A N 1
ATOM 1716 C CA . ARG A 1 219 ? -13.572 -1.439 22.440 1.00 90.62 219 ARG A CA 1
ATOM 1717 C C . ARG A 1 219 ? -13.512 -1.163 20.940 1.00 90.62 219 ARG A C 1
ATOM 1719 O O . ARG A 1 219 ? -14.547 -1.233 20.287 1.00 90.62 219 ARG A O 1
ATOM 1726 N N . LEU A 1 220 ? -12.329 -0.888 20.393 1.00 90.25 220 LEU A N 1
ATOM 1727 C CA . LEU A 1 220 ? -12.133 -0.642 18.967 1.00 90.25 220 LEU A CA 1
ATOM 1728 C C . LEU A 1 220 ? -12.622 -1.809 18.118 1.00 90.25 220 LEU A C 1
ATOM 1730 O O . LEU A 1 220 ? -13.412 -1.599 17.203 1.00 90.25 220 LEU A O 1
ATOM 1734 N N . ILE A 1 221 ? -12.205 -3.033 18.439 1.00 92.06 221 ILE A N 1
ATOM 1735 C CA . ILE A 1 221 ? -12.622 -4.219 17.685 1.00 92.06 221 ILE A CA 1
ATOM 1736 C C . ILE A 1 221 ? -14.139 -4.410 17.758 1.00 92.06 221 ILE A C 1
ATOM 1738 O O . ILE A 1 221 ? -14.772 -4.632 16.727 1.00 92.06 221 ILE A O 1
ATOM 1742 N N . LEU A 1 222 ? -14.737 -4.244 18.940 1.00 94.12 222 LEU A N 1
ATOM 1743 C CA . LEU A 1 222 ? -16.187 -4.364 19.113 1.00 94.12 222 LEU A CA 1
ATOM 1744 C C . LEU A 1 222 ? -16.962 -3.309 18.308 1.00 94.12 222 LEU A C 1
ATOM 1746 O O . LEU A 1 222 ? -17.946 -3.638 17.643 1.00 94.12 222 LEU A O 1
ATOM 1750 N N . VAL A 1 223 ? -16.518 -2.049 18.341 1.00 94.88 223 VAL A N 1
ATOM 1751 C CA . VAL A 1 223 ? -17.143 -0.950 17.587 1.00 94.88 223 VAL A CA 1
ATOM 1752 C C . VAL A 1 223 ? -17.002 -1.181 16.081 1.00 94.88 223 VAL A C 1
ATOM 1754 O O . VAL A 1 223 ? -17.984 -1.033 15.356 1.00 94.88 223 VAL A O 1
ATOM 1757 N N . LEU A 1 224 ? -15.829 -1.617 15.613 1.00 94.19 224 LEU A N 1
ATOM 1758 C CA . LEU A 1 224 ? -15.594 -1.929 14.203 1.00 94.19 224 LEU A CA 1
ATOM 1759 C C . LEU A 1 224 ? -16.466 -3.088 13.713 1.00 94.19 224 LEU A C 1
ATOM 1761 O O . LEU A 1 224 ? -17.058 -2.988 12.640 1.00 94.19 224 LEU A O 1
ATOM 1765 N N . GLN A 1 225 ? -16.600 -4.167 14.490 1.00 95.56 225 GLN A N 1
ATOM 1766 C CA . GLN A 1 225 ? -17.501 -5.272 14.143 1.00 95.56 225 GLN A CA 1
ATOM 1767 C C . GLN A 1 225 ? -18.954 -4.796 14.048 1.00 95.56 225 GLN A C 1
ATOM 1769 O O . GLN A 1 225 ? -19.658 -5.139 13.100 1.00 95.56 225 GLN A O 1
ATOM 1774 N N . LEU A 1 226 ? -19.397 -3.960 14.992 1.00 95.75 226 LEU A N 1
ATOM 1775 C CA . LEU A 1 226 ? -20.738 -3.383 14.953 1.00 95.75 226 LEU A CA 1
ATOM 1776 C C . LEU A 1 226 ? -20.945 -2.490 13.721 1.00 95.75 226 LEU A C 1
ATOM 1778 O O . LEU A 1 226 ? -22.013 -2.545 13.112 1.00 95.75 226 LEU A O 1
ATOM 1782 N N . ALA A 1 227 ? -19.946 -1.689 13.347 1.00 94.44 227 ALA A N 1
ATOM 1783 C CA . ALA A 1 227 ? -19.983 -0.871 12.139 1.00 94.44 227 ALA A CA 1
ATOM 1784 C C . ALA A 1 227 ? -20.091 -1.745 10.879 1.00 94.44 227 ALA A C 1
ATOM 1786 O O . ALA A 1 227 ? -20.971 -1.515 10.055 1.00 94.44 227 ALA A O 1
ATOM 1787 N N . CYS A 1 228 ? -19.299 -2.819 10.786 1.00 94.88 228 CYS A N 1
ATOM 1788 C CA . CYS A 1 228 ? -19.380 -3.771 9.675 1.00 94.88 228 CYS A CA 1
ATOM 1789 C C . CYS A 1 228 ? -20.777 -4.398 9.557 1.00 94.88 228 CYS A C 1
ATOM 1791 O O . CYS A 1 228 ? -21.311 -4.500 8.459 1.00 94.88 228 CYS A O 1
ATOM 1793 N N . ILE A 1 229 ? -21.400 -4.778 10.679 1.00 95.12 229 ILE A N 1
ATOM 1794 C CA . ILE A 1 229 ? -22.764 -5.332 10.685 1.00 95.12 229 ILE A CA 1
ATOM 1795 C C . ILE A 1 229 ? -23.786 -4.305 10.181 1.00 95.12 229 ILE A C 1
ATOM 1797 O O . ILE A 1 229 ? -24.665 -4.660 9.400 1.00 95.12 229 ILE A O 1
ATOM 1801 N N . LYS A 1 230 ? -23.688 -3.046 10.627 1.00 94.44 230 LYS A N 1
ATOM 1802 C CA . LYS A 1 230 ? -24.617 -1.974 10.232 1.00 94.44 230 LYS A CA 1
ATOM 1803 C C . LYS A 1 230 ? -24.531 -1.652 8.744 1.00 94.44 230 LYS A C 1
ATOM 1805 O O . LYS A 1 230 ? -25.565 -1.498 8.104 1.00 94.44 230 LYS A O 1
ATOM 1810 N N . GLU A 1 231 ? -23.314 -1.586 8.218 1.00 93.25 231 GLU A N 1
ATOM 1811 C CA . GLU A 1 231 ? -23.052 -1.264 6.815 1.00 93.25 231 GLU A CA 1
ATOM 1812 C C . GLU A 1 231 ? -23.164 -2.487 5.885 1.00 93.25 231 GLU A C 1
ATOM 1814 O O . GLU A 1 231 ? -23.116 -2.355 4.664 1.00 93.25 231 GLU A O 1
ATOM 1819 N N . GLY A 1 232 ? -23.332 -3.691 6.443 1.00 94.25 232 GLY A N 1
ATOM 1820 C CA . GLY A 1 232 ? -23.428 -4.932 5.675 1.00 94.25 232 GLY A CA 1
ATOM 1821 C C . GLY A 1 232 ? -22.097 -5.397 5.076 1.00 94.25 232 GLY A C 1
ATOM 1822 O O . GLY A 1 232 ? -22.099 -6.088 4.060 1.00 94.25 232 GLY A O 1
ATOM 1823 N N . PHE A 1 233 ? -20.966 -5.027 5.680 1.00 95.56 233 PHE A N 1
ATOM 1824 C CA . PHE A 1 233 ? -19.641 -5.464 5.239 1.00 95.56 233 PHE A CA 1
ATOM 1825 C C . PHE A 1 233 ? -19.365 -6.907 5.659 1.00 95.56 233 PHE A C 1
ATOM 1827 O O . PHE A 1 233 ? -19.625 -7.312 6.802 1.00 95.56 233 PHE A O 1
ATOM 1834 N N . GLU A 1 234 ? -18.764 -7.673 4.749 1.00 96.06 234 GLU A N 1
ATOM 1835 C CA . GLU A 1 234 ? -18.212 -8.984 5.078 1.00 96.06 234 GLU A CA 1
ATOM 1836 C C . GLU A 1 234 ? -17.100 -8.802 6.110 1.00 96.06 234 GLU A C 1
ATOM 1838 O O . GLU A 1 234 ? -16.231 -7.949 5.946 1.00 96.06 234 GLU A O 1
ATOM 1843 N N . HIS A 1 235 ? -17.118 -9.564 7.204 1.00 97.12 235 HIS A N 1
ATOM 1844 C CA . HIS A 1 235 ? -16.086 -9.437 8.228 1.00 97.12 235 HIS A CA 1
ATOM 1845 C C . HIS A 1 235 ? -15.849 -10.738 8.995 1.00 97.12 235 HIS A C 1
ATOM 1847 O O . HIS A 1 235 ? -16.751 -11.549 9.195 1.00 97.12 235 HIS A O 1
ATOM 1853 N N . ALA A 1 236 ? -14.607 -10.947 9.432 1.00 97.06 236 ALA A N 1
ATOM 1854 C CA . ALA A 1 236 ? -14.207 -12.092 10.242 1.00 97.06 236 ALA A CA 1
ATOM 1855 C C . ALA A 1 236 ? -13.176 -11.694 11.295 1.00 97.06 236 ALA A C 1
ATOM 1857 O O . ALA A 1 236 ? -12.194 -11.018 10.999 1.00 97.06 236 ALA A O 1
ATOM 1858 N N . LEU A 1 237 ? -13.374 -12.193 12.515 1.00 95.44 237 LEU A N 1
ATOM 1859 C CA . LEU A 1 237 ? -12.409 -12.083 13.601 1.00 95.44 237 LEU A CA 1
ATOM 1860 C C . LEU A 1 237 ? -11.600 -13.382 13.709 1.00 95.44 237 LEU A C 1
ATOM 1862 O O . LEU A 1 237 ? -12.178 -14.472 13.761 1.00 95.44 237 LEU A O 1
ATOM 1866 N N . ARG A 1 238 ? -10.272 -13.282 13.728 1.00 94.75 238 ARG A N 1
ATOM 1867 C CA . ARG A 1 238 ? -9.332 -14.406 13.862 1.00 94.75 238 ARG A CA 1
ATOM 1868 C C . ARG A 1 238 ? -8.224 -14.027 14.829 1.00 94.75 238 ARG A C 1
ATOM 1870 O O . ARG A 1 238 ? -7.806 -12.881 14.854 1.00 94.75 238 ARG A O 1
ATOM 1877 N N . GLY A 1 239 ? -7.721 -14.966 15.615 1.00 90.56 239 GLY A N 1
ATOM 1878 C CA . GLY A 1 239 ? -6.634 -14.665 16.536 1.00 90.56 239 GLY A CA 1
ATOM 1879 C C . GLY A 1 239 ? -6.334 -15.800 17.496 1.00 90.56 239 GLY A C 1
ATOM 1880 O O . GLY A 1 239 ? -7.080 -16.775 17.578 1.00 90.56 239 GLY A O 1
ATOM 1881 N N . THR A 1 240 ? -5.247 -15.620 18.235 1.00 87.56 240 THR A N 1
ATOM 1882 C CA . THR A 1 240 ? -4.803 -16.509 19.307 1.00 87.56 240 THR A CA 1
ATOM 1883 C C . THR A 1 240 ? -4.489 -15.647 20.520 1.00 87.56 240 THR A C 1
ATOM 1885 O O . THR A 1 240 ? -3.704 -14.699 20.428 1.00 87.56 240 THR A O 1
ATOM 1888 N N . TRP A 1 241 ? -5.104 -15.970 21.658 1.00 83.25 241 TRP A N 1
ATOM 1889 C CA . TRP A 1 241 ? -4.868 -15.254 22.910 1.00 83.25 241 TRP A CA 1
ATOM 1890 C C . TRP A 1 241 ? -3.382 -15.273 23.292 1.00 83.25 241 TRP A C 1
ATOM 1892 O O . TRP A 1 241 ? -2.722 -16.302 23.176 1.00 83.25 241 TRP A O 1
ATOM 1902 N N . GLY A 1 242 ? -2.858 -14.134 23.744 1.00 78.94 242 GLY A N 1
ATOM 1903 C CA . GLY A 1 242 ? -1.440 -13.957 24.073 1.00 78.94 242 GLY A CA 1
ATOM 1904 C C . GLY A 1 242 ? -0.531 -13.715 22.862 1.00 78.94 242 GLY A C 1
ATOM 1905 O O . GLY A 1 242 ? 0.661 -13.475 23.048 1.00 78.94 242 GLY A O 1
ATOM 1906 N N . VAL A 1 243 ? -1.068 -13.763 21.638 1.00 80.56 243 VAL A N 1
ATOM 1907 C CA . VAL A 1 243 ? -0.297 -13.604 20.400 1.00 80.56 243 VAL A CA 1
ATOM 1908 C C . VAL A 1 243 ? -0.853 -12.462 19.554 1.00 80.56 243 VAL A C 1
ATOM 1910 O O . VAL A 1 243 ? -0.197 -11.432 19.402 1.00 80.56 243 VAL A O 1
ATOM 1913 N N . CYS A 1 244 ? -2.050 -12.623 18.989 1.00 86.94 244 CYS A N 1
ATOM 1914 C CA . CYS A 1 244 ? -2.572 -11.706 17.977 1.00 86.94 244 CYS A CA 1
ATOM 1915 C C . CYS A 1 244 ? -4.095 -11.742 17.856 1.00 86.94 244 CYS A C 1
ATOM 1917 O O . CYS A 1 244 ? -4.743 -12.741 18.175 1.00 86.94 244 CYS A O 1
ATOM 1919 N N . LEU A 1 245 ? -4.643 -10.653 17.327 1.00 90.00 245 LEU A N 1
ATOM 1920 C CA . LEU A 1 245 ? -6.030 -10.517 16.917 1.00 90.00 245 LEU A CA 1
ATOM 1921 C C . LEU A 1 245 ? -6.079 -9.803 15.565 1.00 90.00 245 LEU A C 1
ATOM 1923 O O . LEU A 1 245 ? -5.420 -8.787 15.359 1.00 90.00 245 LEU A O 1
ATOM 1927 N N . HIS A 1 246 ? -6.864 -10.356 14.652 1.00 92.06 246 HIS A N 1
ATOM 1928 C CA . HIS A 1 246 ? -7.076 -9.879 13.298 1.00 92.06 246 HIS A CA 1
ATOM 1929 C C . HIS A 1 246 ? -8.576 -9.701 13.063 1.00 92.06 246 HIS A C 1
ATOM 1931 O O . HIS A 1 246 ? -9.339 -10.659 13.201 1.00 92.06 246 HIS A O 1
ATOM 1937 N N . LEU A 1 247 ? -8.997 -8.502 12.670 1.00 94.69 247 LEU A N 1
ATOM 1938 C CA . LEU A 1 247 ? -10.321 -8.263 12.097 1.00 94.69 247 LEU A CA 1
ATOM 1939 C C . LEU A 1 247 ? -10.149 -8.009 10.598 1.00 94.69 247 LEU A C 1
ATOM 1941 O O . LEU A 1 247 ? -9.563 -7.006 10.197 1.00 94.69 247 LEU A O 1
ATOM 1945 N N . VAL A 1 248 ? -10.642 -8.935 9.779 1.00 96.12 248 VAL A N 1
ATOM 1946 C CA . VAL A 1 248 ? -10.654 -8.820 8.316 1.00 96.12 248 VAL A CA 1
ATOM 1947 C C . VAL A 1 248 ? -12.015 -8.291 7.888 1.00 96.12 248 VAL A C 1
ATOM 1949 O O . VAL A 1 248 ? -13.026 -8.818 8.350 1.00 96.12 248 VAL A O 1
ATOM 1952 N N . VAL A 1 249 ? -12.047 -7.281 7.020 1.00 96.62 249 VAL A N 1
ATOM 1953 C CA . VAL A 1 249 ? -13.267 -6.637 6.511 1.00 96.62 249 VAL A CA 1
ATOM 1954 C C . VAL A 1 249 ? -13.198 -6.551 4.988 1.00 96.62 249 VAL A C 1
ATOM 1956 O O . VAL A 1 249 ? -12.222 -6.042 4.450 1.00 96.62 249 VAL A O 1
ATOM 1959 N N . GLY A 1 250 ? -14.214 -7.041 4.287 1.00 96.00 250 GLY A N 1
ATOM 1960 C CA . GLY A 1 250 ? -14.366 -6.920 2.839 1.00 96.00 250 GLY A CA 1
ATOM 1961 C C . GLY A 1 250 ? -15.302 -5.766 2.500 1.00 96.00 250 GLY A C 1
ATOM 1962 O O . GLY A 1 250 ? -16.473 -5.786 2.882 1.00 96.00 250 GLY A O 1
ATOM 1963 N N . LEU A 1 251 ? -14.792 -4.758 1.789 1.00 95.12 251 LEU A N 1
ATOM 1964 C CA . LEU A 1 251 ? -15.599 -3.639 1.311 1.00 95.12 251 LEU A CA 1
ATOM 1965 C C . LEU A 1 251 ? -16.187 -3.956 -0.074 1.00 95.12 251 LEU A C 1
ATOM 1967 O O . LEU A 1 251 ? -15.467 -4.456 -0.944 1.00 95.12 251 LEU A O 1
ATOM 1971 N N . PRO A 1 252 ? -17.463 -3.622 -0.334 1.00 93.00 252 PRO A N 1
ATOM 1972 C CA . PRO A 1 252 ? -18.057 -3.769 -1.659 1.00 93.00 252 PRO A CA 1
ATOM 1973 C C . PRO A 1 252 ? -17.335 -2.927 -2.719 1.00 93.00 252 PRO A C 1
ATOM 1975 O O . PRO A 1 252 ? -16.923 -1.796 -2.461 1.00 93.00 252 PRO A O 1
ATOM 1978 N N . SER A 1 253 ? -17.278 -3.416 -3.962 1.00 90.00 253 SER A N 1
ATOM 1979 C CA . SER A 1 253 ? -16.661 -2.696 -5.093 1.00 90.00 253 SER A CA 1
ATOM 1980 C C . SER A 1 253 ? -17.350 -1.381 -5.461 1.00 90.00 253 SER A C 1
ATOM 1982 O O . SER A 1 253 ? -16.796 -0.584 -6.208 1.00 90.00 253 SER A O 1
ATOM 1984 N N . THR A 1 254 ? -18.565 -1.146 -4.967 1.00 90.56 254 THR A N 1
ATOM 1985 C CA . THR A 1 254 ? -19.294 0.117 -5.141 1.00 90.56 254 THR A CA 1
ATOM 1986 C C . THR A 1 254 ? -18.869 1.190 -4.148 1.00 90.56 254 THR A C 1
ATOM 1988 O O . THR A 1 254 ? -19.276 2.338 -4.299 1.00 90.56 254 THR A O 1
ATOM 1991 N N . GLN A 1 255 ? -18.092 0.840 -3.122 1.00 90.31 255 GLN A N 1
ATOM 1992 C CA . GLN A 1 255 ? -17.783 1.744 -2.029 1.00 90.31 255 GLN A CA 1
ATOM 1993 C C . GLN A 1 255 ? -16.361 2.284 -2.121 1.00 90.31 255 GLN A C 1
ATOM 1995 O O . GLN A 1 255 ? -15.405 1.533 -2.323 1.00 90.31 255 GLN A O 1
ATOM 2000 N N . SER A 1 256 ? -16.237 3.600 -1.955 1.00 90.12 256 SER A N 1
ATOM 2001 C CA . SER A 1 256 ? -14.954 4.289 -1.850 1.00 90.12 256 SER A CA 1
ATOM 2002 C C . SER A 1 256 ? -14.249 3.857 -0.567 1.00 90.12 256 SER A C 1
ATOM 2004 O O . SER A 1 256 ? -14.738 4.088 0.541 1.00 90.12 256 SER A O 1
ATOM 2006 N N . THR A 1 257 ? -13.080 3.233 -0.710 1.00 88.69 257 THR A N 1
ATOM 2007 C CA . THR A 1 257 ? -12.277 2.794 0.439 1.00 88.69 257 THR A CA 1
ATOM 2008 C C . THR A 1 257 ? -11.822 3.991 1.276 1.00 88.69 257 THR A C 1
ATOM 2010 O O . THR A 1 257 ? -11.785 3.917 2.503 1.00 88.69 257 THR A O 1
ATOM 2013 N N . ALA A 1 258 ? -11.522 5.112 0.614 1.00 84.19 258 ALA A N 1
ATOM 2014 C CA . ALA A 1 258 ? -11.170 6.370 1.260 1.00 84.19 258 ALA A CA 1
ATOM 2015 C C . ALA A 1 258 ? -12.295 6.886 2.165 1.00 84.19 258 ALA A C 1
ATOM 2017 O O . ALA A 1 258 ? -12.042 7.245 3.316 1.00 84.19 258 ALA A O 1
ATOM 2018 N N . ASP A 1 259 ? -13.535 6.880 1.672 1.00 87.75 259 ASP A N 1
ATOM 2019 C CA . ASP A 1 259 ? -14.685 7.393 2.423 1.00 87.75 259 ASP A CA 1
ATOM 2020 C C . ASP A 1 259 ? -14.976 6.504 3.630 1.00 87.75 259 ASP A C 1
ATOM 2022 O O . ASP A 1 259 ? -15.175 6.999 4.737 1.00 87.75 259 ASP A O 1
ATOM 2026 N N . VAL A 1 260 ? -14.896 5.181 3.458 1.00 90.19 260 VAL A N 1
ATOM 2027 C CA . VAL A 1 260 ? -15.041 4.234 4.573 1.00 90.19 260 VAL A CA 1
ATOM 2028 C C . VAL A 1 260 ? -13.983 4.492 5.644 1.00 90.19 260 VAL A C 1
ATOM 2030 O O . VAL A 1 260 ? -14.315 4.545 6.826 1.00 90.19 260 VAL A O 1
ATOM 2033 N N . LEU A 1 261 ? -12.719 4.700 5.263 1.00 86.25 261 LEU A N 1
ATOM 2034 C CA . LEU A 1 261 ? -11.640 4.943 6.224 1.00 86.25 261 LEU A CA 1
ATOM 2035 C C . LEU A 1 261 ? -11.747 6.300 6.933 1.00 86.25 261 LEU A C 1
ATOM 2037 O O . LEU A 1 261 ? -11.483 6.394 8.133 1.00 86.25 261 LEU A O 1
ATOM 2041 N N . THR A 1 262 ? -12.120 7.348 6.201 1.00 83.56 262 THR A N 1
ATOM 2042 C CA . THR A 1 262 ? -12.188 8.727 6.718 1.00 83.56 262 THR A CA 1
ATOM 2043 C C . THR A 1 262 ? -13.481 9.036 7.467 1.00 83.56 262 THR A C 1
ATOM 2045 O O . THR A 1 262 ? -13.477 9.941 8.296 1.00 83.56 262 THR A O 1
ATOM 2048 N N . GLN A 1 263 ? -14.553 8.277 7.229 1.00 87.06 263 GLN A N 1
ATOM 2049 C CA . GLN A 1 263 ? -15.838 8.428 7.914 1.00 87.06 263 GLN A CA 1
ATOM 2050 C C . GLN A 1 263 ? -16.055 7.259 8.880 1.00 87.06 263 GLN A C 1
ATOM 2052 O O . GLN A 1 263 ? -15.762 7.375 10.065 1.00 87.06 263 GLN A O 1
ATOM 2057 N N . CYS A 1 264 ? -16.469 6.094 8.377 1.00 90.00 264 CYS A N 1
ATOM 2058 C CA . CYS A 1 264 ? -16.882 4.951 9.199 1.00 90.00 264 CYS A CA 1
ATOM 2059 C C . CYS A 1 264 ? -15.784 4.456 10.161 1.00 90.00 264 CYS A C 1
ATOM 2061 O O . CYS A 1 264 ? -16.025 4.251 11.356 1.00 90.00 264 CYS A O 1
ATOM 2063 N N . ILE A 1 265 ? -14.564 4.246 9.661 1.00 88.56 265 ILE A N 1
ATOM 2064 C CA . ILE A 1 265 ? -13.454 3.735 10.477 1.00 88.56 265 ILE A CA 1
ATOM 2065 C C . ILE A 1 265 ? -12.913 4.825 11.402 1.00 88.56 265 ILE A C 1
ATOM 2067 O O . ILE A 1 265 ? -12.668 4.551 12.575 1.00 88.56 265 ILE A O 1
ATOM 2071 N N . ALA A 1 266 ? -12.770 6.062 10.919 1.00 85.38 266 ALA A N 1
ATOM 2072 C CA . ALA A 1 266 ? -12.341 7.186 11.749 1.00 85.38 266 ALA A CA 1
ATOM 2073 C C . ALA A 1 266 ? -13.295 7.425 12.931 1.00 85.38 266 ALA A C 1
ATOM 2075 O O . ALA A 1 266 ? -12.840 7.545 14.069 1.00 85.38 266 ALA A O 1
ATOM 2076 N N . GLU A 1 267 ? -14.607 7.411 12.687 1.00 89.81 267 GLU A N 1
ATOM 2077 C CA . GLU A 1 267 ? -15.628 7.510 13.731 1.00 89.81 267 GLU A CA 1
ATOM 2078 C C . GLU A 1 267 ? -15.534 6.347 14.723 1.00 89.81 267 GLU A C 1
ATOM 2080 O O . GLU A 1 267 ? -15.603 6.561 15.933 1.00 89.81 267 GLU A O 1
ATOM 2085 N N . SER A 1 268 ? -15.319 5.122 14.235 1.00 91.56 268 SER A N 1
ATOM 2086 C CA . SER A 1 268 ? -15.152 3.938 15.089 1.00 91.56 268 SER A CA 1
ATOM 2087 C C . SER A 1 268 ? -13.933 4.060 16.012 1.00 91.56 268 SER A C 1
ATOM 2089 O O . SER A 1 268 ? -14.003 3.725 17.196 1.00 91.56 268 SER A O 1
ATOM 2091 N N . ILE A 1 269 ? -12.824 4.590 15.491 1.00 87.88 269 ILE A N 1
ATOM 2092 C CA . ILE A 1 269 ? -11.586 4.840 16.242 1.00 87.88 269 ILE A CA 1
ATOM 2093 C C . ILE A 1 269 ? -11.796 5.915 17.314 1.00 87.88 269 ILE A C 1
ATOM 2095 O O . ILE A 1 269 ? -11.392 5.727 18.465 1.00 87.88 269 ILE A O 1
ATOM 2099 N N . GLN A 1 270 ? -12.502 6.996 16.984 1.00 88.25 270 GLN A N 1
ATOM 2100 C CA . GLN A 1 270 ? -12.844 8.039 17.954 1.00 88.25 270 GLN A CA 1
ATOM 2101 C C . GLN A 1 270 ? -13.779 7.522 19.054 1.00 88.25 270 GLN A C 1
ATOM 2103 O O . GLN A 1 270 ? -13.539 7.764 20.237 1.00 88.25 270 GLN A O 1
ATOM 2108 N N . GLN A 1 271 ? -14.803 6.743 18.697 1.00 90.06 271 GLN A N 1
ATOM 2109 C CA . GLN A 1 271 ? -15.712 6.108 19.662 1.00 90.06 271 GLN A CA 1
ATOM 2110 C C . GLN A 1 271 ? -14.986 5.129 20.595 1.00 90.06 271 GLN A C 1
ATOM 2112 O O . GLN A 1 271 ? -15.369 4.966 21.757 1.00 90.06 271 GLN A O 1
ATOM 2117 N N . ALA A 1 272 ? -13.914 4.496 20.116 1.00 89.31 272 ALA A N 1
ATOM 2118 C CA . ALA A 1 272 ? -13.079 3.624 20.929 1.00 89.31 272 ALA A CA 1
ATOM 2119 C C . ALA A 1 272 ? -12.226 4.387 21.966 1.00 89.31 272 ALA A C 1
ATOM 2121 O O . ALA A 1 272 ? -11.822 3.801 22.974 1.00 89.31 272 ALA A O 1
ATOM 2122 N N . GLY A 1 273 ? -12.043 5.701 21.789 1.00 86.69 273 GLY A N 1
ATOM 2123 C CA . GLY A 1 273 ? -11.304 6.579 22.701 1.00 86.69 273 GLY A CA 1
ATOM 2124 C C . GLY A 1 273 ? -9.894 6.946 22.227 1.00 86.69 273 GLY A C 1
ATOM 2125 O O . GLY A 1 273 ? -9.066 7.328 23.054 1.00 86.69 273 GLY A O 1
ATOM 2126 N N . PHE A 1 274 ? -9.611 6.811 20.930 1.00 83.12 274 PHE A N 1
ATOM 2127 C CA . PHE A 1 274 ? -8.387 7.317 20.299 1.00 83.12 274 PHE A CA 1
ATOM 2128 C C . PHE A 1 274 ? -8.644 8.703 19.684 1.00 83.12 274 PHE A C 1
ATOM 2130 O O . PHE A 1 274 ? -9.768 8.998 19.276 1.00 83.12 274 PHE A O 1
ATOM 2137 N N . ALA A 1 275 ? -7.628 9.564 19.601 1.00 74.50 275 ALA A N 1
ATOM 2138 C CA . ALA A 1 275 ? -7.746 10.858 18.930 1.00 74.50 275 ALA A CA 1
ATOM 2139 C C . ALA A 1 275 ? -7.913 10.715 17.403 1.00 74.50 275 ALA A C 1
ATOM 2141 O O . ALA A 1 275 ? -8.542 11.567 16.771 1.00 74.50 275 ALA A O 1
ATOM 2142 N N . GLY A 1 276 ? -7.402 9.636 16.803 1.00 70.25 276 GLY A N 1
ATOM 2143 C CA . GLY A 1 276 ? -7.652 9.278 15.409 1.00 70.25 276 GLY A CA 1
ATOM 2144 C C . GLY A 1 276 ? -6.716 8.194 14.876 1.00 70.25 276 GLY A C 1
ATOM 2145 O O . GLY A 1 276 ? -6.085 7.450 15.623 1.00 70.25 276 GLY A O 1
ATOM 2146 N N . TRP A 1 277 ? -6.618 8.109 13.552 1.00 70.19 277 TRP A N 1
ATOM 2147 C CA . TRP A 1 277 ? -5.634 7.275 12.862 1.00 70.19 277 TRP A CA 1
ATOM 2148 C C . TRP A 1 277 ? -4.619 8.147 12.128 1.00 70.19 277 TRP A C 1
ATOM 2150 O O . TRP A 1 277 ? -4.918 9.283 11.757 1.00 70.19 277 TRP A O 1
ATOM 2160 N N . LYS A 1 278 ? -3.402 7.634 11.925 1.00 61.56 278 LYS A N 1
ATOM 2161 C CA . LYS A 1 278 ? -2.362 8.331 11.157 1.00 61.56 278 LYS A CA 1
ATOM 2162 C C . LYS A 1 278 ? -1.637 7.368 10.223 1.00 61.56 278 LYS A C 1
ATOM 2164 O O . LYS A 1 278 ? -1.391 6.210 10.548 1.00 61.56 278 LYS A O 1
ATOM 2169 N N . VAL A 1 279 ? -1.262 7.870 9.054 1.00 55.06 279 VAL A N 1
ATOM 2170 C CA . VAL A 1 279 ? -0.321 7.200 8.151 1.00 55.06 279 VAL A CA 1
ATOM 2171 C C . VAL A 1 279 ? 1.047 7.149 8.826 1.00 55.06 279 VAL A C 1
ATOM 2173 O O . VAL A 1 279 ? 1.467 8.133 9.434 1.00 55.06 279 VAL A O 1
ATOM 2176 N N . ALA A 1 280 ? 1.734 6.011 8.744 1.00 50.75 280 ALA A N 1
ATOM 2177 C CA . ALA A 1 280 ? 3.009 5.813 9.421 1.00 50.75 280 ALA A CA 1
ATOM 2178 C C . ALA A 1 280 ? 4.102 6.778 8.913 1.00 50.75 280 ALA A C 1
ATOM 2180 O O . ALA A 1 280 ? 4.770 6.513 7.921 1.00 50.75 280 ALA A O 1
ATOM 2181 N N . ALA A 1 281 ? 4.285 7.879 9.644 1.00 35.44 281 ALA A N 1
ATOM 2182 C CA . ALA A 1 281 ? 5.549 8.214 10.291 1.00 35.44 281 ALA A CA 1
ATOM 2183 C C . ALA A 1 281 ? 5.257 9.012 11.579 1.00 35.44 281 ALA A C 1
ATOM 2185 O O . ALA A 1 281 ? 4.493 9.981 11.564 1.00 35.44 281 ALA A O 1
ATOM 2186 N N . GLY A 1 282 ? 5.792 8.553 12.715 1.00 33.47 282 GLY A N 1
ATOM 2187 C CA . GLY A 1 282 ? 5.606 9.205 14.022 1.00 33.47 282 GLY A CA 1
ATOM 2188 C C . GLY A 1 282 ? 4.185 9.143 14.614 1.00 33.47 282 GLY A C 1
ATOM 2189 O O . GLY A 1 282 ? 3.816 10.004 15.412 1.00 33.47 282 GLY A O 1
ATOM 2190 N N . ALA A 1 283 ? 3.357 8.166 14.229 1.00 35.47 283 ALA A N 1
ATOM 2191 C CA . ALA A 1 283 ? 2.001 8.021 14.761 1.00 35.47 283 ALA A CA 1
ATOM 2192 C C . ALA A 1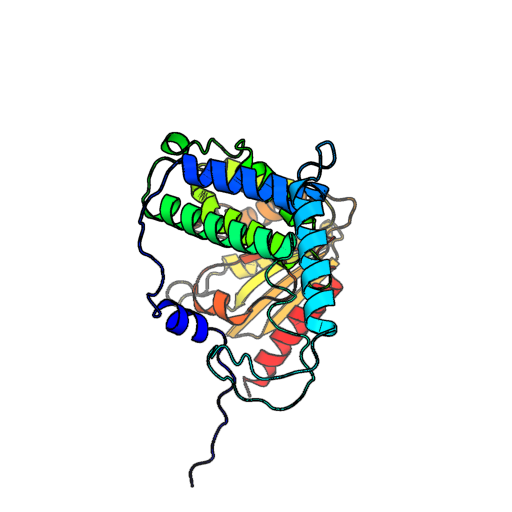 283 ? 2.005 7.515 16.217 1.00 35.47 283 ALA A C 1
ATOM 2194 O O . ALA A 1 283 ? 2.661 6.527 16.522 1.00 35.47 283 ALA A O 1
ATOM 2195 N N . GLN A 1 284 ? 1.236 8.167 17.096 1.00 43.62 284 GLN A N 1
ATOM 2196 C CA . GLN A 1 284 ? 1.087 7.802 18.514 1.00 43.62 284 GLN A CA 1
ATOM 2197 C C . GLN A 1 284 ? -0.197 7.002 18.838 1.00 43.62 284 GLN A C 1
ATOM 2199 O O . GLN A 1 284 ? -0.501 6.850 20.013 1.00 43.62 284 GLN A O 1
ATOM 2204 N N . GLU A 1 285 ? -0.965 6.491 17.858 1.00 55.78 285 GLU A N 1
ATOM 2205 C CA . GLU A 1 285 ? -2.240 5.790 18.153 1.00 55.78 285 GLU A CA 1
ATOM 2206 C C . GLU A 1 285 ? -2.519 4.551 17.268 1.00 55.78 285 GLU A C 1
ATOM 2208 O O . GLU A 1 285 ? -2.250 3.438 17.705 1.00 55.78 285 GLU A O 1
ATOM 2213 N N . VAL A 1 286 ? -3.017 4.690 16.030 1.00 59.38 286 VAL A N 1
ATOM 2214 C CA . VAL A 1 286 ? -3.229 3.555 15.095 1.00 59.38 286 VAL A CA 1
ATOM 2215 C C . VAL A 1 286 ? -2.604 3.877 13.739 1.00 59.38 286 VAL A C 1
ATOM 2217 O O . VAL A 1 286 ? -2.906 4.922 13.152 1.00 59.38 286 VAL A O 1
ATOM 2220 N N . SER A 1 287 ? -1.730 2.996 13.243 1.00 63.84 287 SER A N 1
ATOM 2221 C CA . SER A 1 287 ? -1.025 3.188 11.973 1.00 63.84 287 SER A CA 1
ATOM 2222 C C . SER A 1 287 ? -1.795 2.571 10.807 1.00 63.84 287 SER A C 1
ATOM 2224 O O . SER A 1 287 ? -2.248 1.428 10.871 1.00 63.84 287 SER A O 1
ATOM 2226 N N . ILE A 1 288 ? -1.930 3.313 9.705 1.00 61.44 288 ILE A N 1
ATOM 2227 C CA . ILE A 1 288 ? -2.450 2.761 8.445 1.00 61.44 288 ILE A CA 1
ATOM 2228 C C . ILE A 1 288 ? -1.291 2.469 7.497 1.00 61.44 288 ILE A C 1
ATOM 2230 O O . ILE A 1 288 ? -0.448 3.330 7.235 1.00 61.44 288 ILE A O 1
ATOM 2234 N N . THR A 1 289 ? -1.264 1.249 6.964 1.00 63.56 289 THR A N 1
ATOM 2235 C CA . THR A 1 289 ? -0.289 0.793 5.972 1.00 63.56 289 THR A CA 1
ATOM 2236 C C . THR A 1 289 ? -1.017 0.225 4.761 1.00 63.56 289 THR A C 1
ATOM 2238 O O . THR A 1 289 ? -1.632 -0.839 4.826 1.00 63.56 289 THR A O 1
ATOM 2241 N N . LEU A 1 290 ? -0.915 0.909 3.623 1.00 57.44 290 LEU A N 1
ATOM 2242 C CA . LEU A 1 290 ? -1.411 0.387 2.352 1.00 57.44 290 LEU A CA 1
ATOM 2243 C C . LEU A 1 290 ? -0.579 -0.836 1.947 1.00 57.44 290 LEU A C 1
ATOM 2245 O O . LEU A 1 290 ? 0.628 -0.725 1.730 1.00 57.44 290 LEU A O 1
ATOM 2249 N N . GLN A 1 291 ? -1.222 -1.994 1.836 1.00 62.62 291 GLN A N 1
ATOM 2250 C CA . GLN A 1 291 ? -0.577 -3.220 1.393 1.00 62.62 291 GLN A CA 1
ATOM 2251 C C . GLN A 1 291 ? -0.658 -3.344 -0.109 1.00 62.62 291 GLN A C 1
ATOM 2253 O O . GLN A 1 291 ? -1.723 -3.281 -0.719 1.00 62.62 291 GLN A O 1
ATOM 2258 N N . ARG A 1 292 ? 0.506 -3.562 -0.703 1.00 60.16 292 ARG A N 1
ATOM 2259 C CA . ARG A 1 292 ? 0.643 -3.697 -2.152 1.00 60.16 292 ARG A CA 1
ATOM 2260 C C . ARG A 1 292 ? 0.780 -5.154 -2.573 1.00 60.16 292 ARG A C 1
ATOM 2262 O O . ARG A 1 292 ? 0.652 -5.456 -3.753 1.00 60.16 292 ARG A O 1
ATOM 2269 N N . HIS A 1 293 ? 0.978 -6.058 -1.609 1.00 57.69 293 HIS A N 1
ATOM 2270 C CA . HIS A 1 293 ? 1.147 -7.489 -1.830 1.00 57.69 293 HIS A CA 1
ATOM 2271 C C . HIS A 1 293 ? 0.446 -8.297 -0.738 1.00 57.69 293 HIS A C 1
ATOM 2273 O O . HIS A 1 293 ? 0.407 -7.890 0.420 1.00 57.69 293 HIS A O 1
ATOM 2279 N N . LEU A 1 294 ? -0.056 -9.474 -1.112 1.00 52.69 294 LEU A N 1
ATOM 2280 C CA . LEU A 1 294 ? -0.748 -10.385 -0.197 1.00 52.69 294 LEU A CA 1
ATOM 2281 C C . LEU A 1 294 ? 0.199 -11.068 0.812 1.00 52.69 294 LEU A C 1
ATOM 2283 O O . LEU A 1 294 ? -0.136 -11.221 1.983 1.00 52.69 294 LEU A O 1
ATOM 2287 N N . HIS A 1 295 ? 1.390 -11.469 0.356 1.00 55.06 295 HIS A N 1
ATOM 2288 C CA . HIS A 1 295 ? 2.330 -12.277 1.135 1.00 55.06 295 HIS A CA 1
ATOM 2289 C C . HIS A 1 295 ? 3.392 -11.384 1.774 1.00 55.06 295 HIS A C 1
ATOM 2291 O O . HIS A 1 295 ? 4.290 -10.893 1.082 1.00 55.06 295 HIS A O 1
ATOM 2297 N N . TRP A 1 296 ? 3.305 -11.200 3.088 1.00 64.50 296 TRP A N 1
ATOM 2298 C CA . TRP A 1 296 ? 4.215 -10.355 3.855 1.00 64.50 296 TRP A CA 1
ATOM 2299 C C . TRP A 1 296 ? 4.489 -10.972 5.241 1.00 64.50 296 TRP A C 1
ATOM 2301 O O . TRP A 1 296 ? 3.723 -11.810 5.728 1.00 64.50 296 TRP A O 1
ATOM 2311 N N . ASN A 1 297 ? 5.600 -10.591 5.878 1.00 63.22 297 ASN A N 1
ATOM 2312 C CA . ASN A 1 297 ? 6.050 -11.199 7.131 1.00 63.22 297 ASN A CA 1
ATOM 2313 C C . ASN A 1 297 ? 5.289 -10.682 8.374 1.00 63.22 297 ASN A C 1
ATOM 2315 O O . ASN A 1 297 ? 5.819 -9.883 9.149 1.00 63.22 297 ASN A O 1
ATOM 2319 N N . ARG A 1 298 ? 4.078 -11.232 8.576 1.00 70.69 298 ARG A N 1
ATOM 2320 C CA . ARG A 1 298 ? 3.479 -11.653 9.867 1.00 70.69 298 ARG A CA 1
ATOM 2321 C C . ARG A 1 298 ? 4.182 -11.157 11.133 1.00 70.69 298 ARG A C 1
ATOM 2323 O O . ARG A 1 298 ? 3.706 -10.310 11.893 1.00 70.69 298 ARG A O 1
ATOM 2330 N N . VAL A 1 299 ? 5.306 -11.827 11.361 1.00 63.81 299 VAL A N 1
ATOM 2331 C CA . VAL A 1 299 ? 6.012 -11.943 12.634 1.00 63.81 299 VAL A CA 1
ATOM 2332 C C . VAL A 1 299 ? 6.904 -10.732 12.879 1.00 63.81 299 VAL A C 1
ATOM 2334 O O . VAL A 1 299 ? 6.930 -10.201 13.984 1.00 63.81 299 VAL A O 1
ATOM 2337 N N . GLU A 1 300 ? 7.588 -10.260 11.839 1.00 59.88 300 GLU A N 1
ATOM 2338 C CA . GLU A 1 300 ? 8.570 -9.177 11.931 1.00 59.88 300 GLU A CA 1
ATOM 2339 C C . GLU A 1 300 ? 7.940 -7.873 12.437 1.00 59.88 300 GLU A C 1
ATOM 2341 O O . GLU A 1 300 ? 8.448 -7.254 13.366 1.00 59.88 300 GLU A O 1
ATOM 2346 N N . LYS A 1 301 ? 6.761 -7.492 11.928 1.00 59.53 301 LYS A N 1
ATOM 2347 C CA . LYS A 1 301 ? 6.095 -6.249 12.363 1.00 59.53 301 LYS A CA 1
ATOM 2348 C C . LYS A 1 301 ? 5.447 -6.339 13.744 1.00 59.53 301 LYS A C 1
ATOM 2350 O O . LYS A 1 301 ? 5.466 -5.352 14.470 1.00 59.53 301 LYS A O 1
ATOM 2355 N N . MET A 1 302 ? 4.924 -7.502 14.144 1.00 61.66 302 MET A N 1
ATOM 2356 C CA . MET A 1 302 ? 4.407 -7.675 15.513 1.00 61.66 302 MET A CA 1
ATOM 2357 C C . MET A 1 302 ? 5.521 -7.735 16.569 1.00 61.66 302 MET A C 1
ATOM 2359 O O . MET A 1 302 ? 5.255 -7.501 17.748 1.00 61.66 302 MET A O 1
ATOM 2363 N N . GLY A 1 303 ? 6.753 -8.057 16.160 1.00 55.81 303 GLY A N 1
ATOM 2364 C CA . GLY A 1 303 ? 7.916 -8.122 17.043 1.00 55.81 303 GLY A CA 1
ATOM 2365 C C . GLY A 1 303 ? 8.517 -6.761 17.403 1.00 55.81 303 GLY A C 1
ATOM 2366 O O . GLY A 1 303 ? 9.097 -6.638 18.480 1.00 55.81 303 GLY A O 1
ATOM 2367 N N . HIS A 1 304 ? 8.376 -5.751 16.538 1.00 50.94 304 HIS A N 1
ATOM 2368 C CA . HIS A 1 304 ? 9.064 -4.466 16.704 1.00 50.94 304 HIS A CA 1
ATOM 2369 C C . HIS A 1 304 ? 8.282 -3.410 17.501 1.00 50.94 304 HIS A C 1
ATOM 2371 O O . HIS A 1 304 ? 8.918 -2.627 18.198 1.00 50.94 304 HIS A O 1
ATOM 2377 N N . ASP A 1 305 ? 6.943 -3.433 17.492 1.00 52.53 305 ASP A N 1
ATOM 2378 C CA . ASP A 1 305 ? 6.120 -2.399 18.139 1.00 52.53 305 ASP A CA 1
ATOM 2379 C C . ASP A 1 305 ? 5.041 -3.019 19.042 1.00 52.53 305 ASP A C 1
ATOM 2381 O O . ASP A 1 305 ? 3.929 -3.330 18.616 1.00 52.53 305 ASP A O 1
ATOM 2385 N N . SER A 1 306 ? 5.359 -3.207 20.324 1.00 44.88 306 SER A N 1
ATOM 2386 C CA . SER A 1 306 ? 4.490 -3.866 21.313 1.00 44.88 306 SER A CA 1
ATOM 2387 C C . SER A 1 306 ? 3.236 -3.075 21.726 1.00 44.88 306 SER A C 1
ATOM 2389 O O . SER A 1 306 ? 2.456 -3.593 22.522 1.00 44.88 306 SER A O 1
ATOM 2391 N N . GLY A 1 307 ? 3.010 -1.873 21.180 1.00 51.75 307 GLY A N 1
ATOM 2392 C CA . GLY A 1 307 ? 1.899 -0.982 21.546 1.00 51.75 307 GLY A CA 1
ATOM 2393 C C . GLY A 1 307 ? 1.101 -0.393 20.377 1.00 51.75 307 GLY A C 1
ATOM 2394 O O . GLY A 1 307 ? 0.345 0.547 20.600 1.00 51.75 307 GLY A O 1
ATOM 2395 N N . SER A 1 308 ? 1.260 -0.911 19.154 1.00 62.72 308 SER A N 1
ATOM 2396 C CA . SER A 1 308 ? 0.663 -0.308 17.952 1.00 62.72 308 SER A CA 1
ATOM 2397 C C . SER A 1 308 ? -0.349 -1.236 17.286 1.00 62.72 308 SER A C 1
ATOM 2399 O O . SER A 1 308 ? -0.028 -2.374 16.934 1.00 62.72 308 SER A O 1
ATOM 2401 N N . GLY A 1 309 ? -1.569 -0.737 17.073 1.00 71.06 309 GLY A N 1
ATOM 2402 C CA . GLY A 1 309 ? -2.531 -1.356 16.165 1.00 71.06 309 GLY A CA 1
ATOM 2403 C C . GLY A 1 309 ? -2.302 -0.927 14.719 1.00 71.06 309 GLY A C 1
ATOM 2404 O O . GLY A 1 309 ? -2.013 0.242 14.460 1.00 71.06 309 GLY A O 1
ATOM 2405 N N . TRP A 1 310 ? -2.445 -1.867 13.783 1.00 78.44 310 TRP A N 1
ATOM 2406 C CA . TRP A 1 310 ? -2.197 -1.644 12.357 1.00 78.44 310 TRP A CA 1
ATOM 2407 C C . TRP A 1 310 ? -3.473 -1.843 11.552 1.00 78.44 310 TRP A C 1
ATOM 2409 O O . TRP A 1 310 ? -4.168 -2.841 11.728 1.00 78.44 310 TRP A O 1
ATOM 2419 N N . ILE A 1 311 ? -3.742 -0.938 10.617 1.00 83.06 311 ILE A N 1
ATOM 2420 C CA . ILE A 1 311 ? -4.774 -1.103 9.593 1.00 83.06 311 ILE A CA 1
ATOM 2421 C C . ILE A 1 311 ? -4.067 -1.328 8.271 1.00 83.06 311 ILE A C 1
ATOM 2423 O O . ILE A 1 311 ? -3.398 -0.439 7.741 1.00 83.06 311 ILE A O 1
ATOM 2427 N N . ARG A 1 312 ? -4.224 -2.524 7.722 1.00 83.38 312 ARG A N 1
ATOM 2428 C CA . ARG A 1 312 ? -3.779 -2.844 6.375 1.00 83.38 312 ARG A CA 1
ATOM 2429 C C . ARG A 1 312 ? -4.909 -2.712 5.394 1.00 83.38 312 ARG A C 1
ATOM 2431 O O . ARG A 1 312 ? -6.012 -3.170 5.658 1.00 83.38 312 ARG A O 1
ATOM 2438 N N . VAL A 1 313 ? -4.597 -2.130 4.248 1.00 83.88 313 VAL A N 1
ATOM 2439 C CA . VAL A 1 313 ? -5.552 -1.960 3.156 1.00 83.88 313 VAL A CA 1
ATOM 2440 C C . VAL A 1 313 ? -5.029 -2.710 1.945 1.00 83.88 313 VAL A C 1
ATOM 2442 O O . VAL A 1 313 ? -3.962 -2.368 1.445 1.00 83.88 313 VAL A O 1
ATOM 2445 N N . TYR A 1 314 ? -5.761 -3.719 1.487 1.00 84.50 314 TYR A N 1
ATOM 2446 C CA . TYR A 1 314 ? -5.488 -4.470 0.268 1.00 84.50 314 TYR A CA 1
ATOM 2447 C C . TYR A 1 314 ? -6.480 -4.015 -0.810 1.00 84.50 314 TYR A C 1
ATOM 2449 O O . TYR A 1 314 ? -7.663 -4.345 -0.718 1.00 84.50 314 TYR A O 1
ATOM 2457 N N . PRO A 1 315 ? -6.048 -3.248 -1.824 1.00 81.69 315 PRO A N 1
ATOM 2458 C CA . PRO A 1 315 ? -6.907 -2.895 -2.952 1.00 81.69 315 PRO A CA 1
ATOM 2459 C C . PRO A 1 315 ? -7.515 -4.133 -3.626 1.00 81.69 315 PRO A C 1
ATOM 2461 O O . PRO A 1 315 ? -6.873 -5.184 -3.668 1.00 81.69 315 PRO A O 1
ATOM 2464 N N . GLN A 1 316 ? -8.697 -3.997 -4.241 1.00 83.06 316 GLN A N 1
ATOM 2465 C CA . GLN A 1 316 ? -9.399 -5.112 -4.902 1.00 83.06 316 GLN A CA 1
ATOM 2466 C C . GLN A 1 316 ? -8.524 -5.881 -5.904 1.00 83.06 316 GLN A C 1
ATOM 2468 O O . GLN A 1 316 ? -8.606 -7.100 -6.030 1.00 83.06 316 GLN A O 1
ATOM 2473 N N . ALA A 1 317 ? -7.671 -5.153 -6.631 1.00 76.31 317 ALA A N 1
ATOM 2474 C CA . ALA A 1 317 ? -6.771 -5.715 -7.633 1.00 76.31 317 ALA A CA 1
ATOM 2475 C C . ALA A 1 317 ? -5.621 -6.549 -7.033 1.00 76.31 317 ALA A C 1
ATOM 2477 O O . ALA A 1 317 ? -4.979 -7.313 -7.758 1.00 76.31 317 ALA A O 1
ATOM 2478 N N . VAL A 1 318 ? -5.344 -6.382 -5.736 1.00 76.06 318 VAL A N 1
ATOM 2479 C CA . VAL A 1 318 ? -4.245 -7.025 -5.004 1.00 76.06 318 VAL A CA 1
ATOM 2480 C C . VAL A 1 318 ? -4.729 -8.298 -4.317 1.00 76.06 318 VAL A C 1
ATOM 2482 O O . VAL A 1 318 ? -4.114 -9.347 -4.503 1.00 76.06 318 VAL A O 1
ATOM 2485 N N . ALA A 1 319 ? -5.813 -8.221 -3.540 1.00 83.12 319 ALA A N 1
ATOM 2486 C CA . ALA A 1 319 ? -6.353 -9.368 -2.816 1.00 83.12 319 ALA A CA 1
ATOM 2487 C C . ALA A 1 319 ? -7.853 -9.231 -2.538 1.00 83.12 319 ALA A C 1
ATOM 2489 O O . ALA A 1 319 ? -8.343 -8.150 -2.196 1.00 83.12 319 ALA A O 1
ATOM 2490 N N . THR A 1 320 ? -8.564 -10.352 -2.639 1.00 90.88 320 THR A N 1
ATOM 2491 C CA . THR A 1 320 ? -9.958 -10.462 -2.203 1.00 90.88 320 THR A CA 1
ATOM 2492 C C . THR A 1 320 ? -10.051 -10.719 -0.698 1.00 90.88 320 THR A C 1
ATOM 2494 O O . THR A 1 320 ? -9.061 -11.061 -0.046 1.00 90.88 320 THR A O 1
ATOM 2497 N N . TYR A 1 321 ? -11.262 -10.585 -0.152 1.00 94.00 321 TYR A N 1
ATOM 2498 C CA . TYR A 1 321 ? -11.553 -10.910 1.242 1.00 94.00 321 TYR A CA 1
ATOM 2499 C C . TYR A 1 321 ? -11.115 -12.338 1.598 1.00 94.00 321 TYR A C 1
ATOM 2501 O O . TYR A 1 321 ? -10.407 -12.543 2.586 1.00 94.00 321 TYR A O 1
ATOM 2509 N N . ASP A 1 322 ? -11.463 -13.308 0.749 1.00 94.88 322 ASP A N 1
ATOM 2510 C CA . ASP A 1 322 ? -11.126 -14.715 0.955 1.00 94.88 322 ASP A CA 1
ATOM 2511 C C . ASP A 1 322 ? -9.615 -14.967 0.888 1.00 94.88 322 ASP A C 1
ATOM 2513 O O . ASP A 1 322 ? -9.089 -15.709 1.718 1.00 94.88 322 ASP A O 1
ATOM 2517 N N . ASP A 1 323 ? -8.896 -14.311 -0.031 1.00 90.25 323 ASP A N 1
ATOM 2518 C CA . ASP A 1 323 ? -7.434 -14.438 -0.137 1.00 90.25 323 ASP A CA 1
ATOM 2519 C C . ASP A 1 323 ? -6.743 -14.007 1.168 1.00 90.25 323 ASP A C 1
ATOM 2521 O O . ASP A 1 323 ? -5.884 -14.715 1.704 1.00 90.25 323 ASP A O 1
ATOM 2525 N N . VAL A 1 324 ? -7.141 -12.849 1.712 1.00 90.06 324 VAL A N 1
ATOM 2526 C CA . VAL A 1 324 ? -6.597 -12.334 2.978 1.00 90.06 324 VAL A CA 1
ATOM 2527 C C . VAL A 1 324 ? -7.003 -13.237 4.139 1.00 90.06 324 VAL A C 1
ATOM 2529 O O . VAL A 1 324 ? -6.185 -13.521 5.016 1.00 90.06 324 VAL A O 1
ATOM 2532 N N . LEU A 1 325 ? -8.243 -13.731 4.150 1.00 93.44 325 LEU A N 1
ATOM 2533 C CA . LEU A 1 325 ? -8.736 -14.601 5.211 1.00 93.44 325 LEU A CA 1
ATOM 2534 C C . LEU A 1 325 ? -8.002 -15.951 5.242 1.00 93.44 325 LEU A C 1
ATOM 2536 O O . LEU A 1 325 ? -7.686 -16.439 6.327 1.00 93.44 325 LEU A O 1
ATOM 2540 N N . VAL A 1 326 ? -7.690 -16.542 4.084 1.00 93.06 326 VAL A N 1
ATOM 2541 C CA . VAL A 1 326 ? -6.883 -17.772 3.977 1.00 93.06 326 VAL A CA 1
ATOM 2542 C C . VAL A 1 326 ? -5.497 -17.567 4.586 1.00 93.06 326 VAL A C 1
ATOM 2544 O O . VAL A 1 326 ? -5.073 -18.361 5.427 1.00 93.06 326 VAL A O 1
ATOM 2547 N N . GLU A 1 327 ? -4.824 -16.474 4.230 1.00 89.19 327 GLU A N 1
ATOM 2548 C CA . GLU A 1 327 ? -3.507 -16.116 4.763 1.00 89.19 327 GLU A CA 1
ATOM 2549 C C . GLU A 1 327 ? -3.525 -15.881 6.282 1.00 89.19 327 GLU A C 1
ATOM 2551 O O . GLU A 1 327 ? -2.661 -16.376 7.011 1.00 89.19 327 GLU A O 1
ATOM 2556 N N . VAL A 1 328 ? -4.535 -15.163 6.784 1.00 89.69 328 VAL A N 1
ATOM 2557 C CA . VAL A 1 328 ? -4.712 -14.925 8.225 1.00 89.69 328 VAL A CA 1
ATOM 2558 C C . VAL A 1 328 ? -4.995 -16.236 8.962 1.00 89.69 328 VAL A C 1
ATOM 2560 O O . VAL A 1 328 ? -4.405 -16.481 10.014 1.00 89.69 328 VAL A O 1
ATOM 2563 N N . ASN A 1 329 ? -5.839 -17.116 8.416 1.00 91.94 329 ASN A N 1
ATOM 2564 C CA . ASN A 1 329 ? -6.117 -18.423 9.019 1.00 91.94 329 ASN A CA 1
ATOM 2565 C C . ASN A 1 329 ? -4.857 -19.298 9.081 1.00 91.94 329 ASN A C 1
ATOM 2567 O O . ASN A 1 329 ? -4.613 -19.937 10.105 1.00 91.94 329 ASN A O 1
ATOM 2571 N N . ALA A 1 330 ? -4.045 -19.313 8.020 1.00 8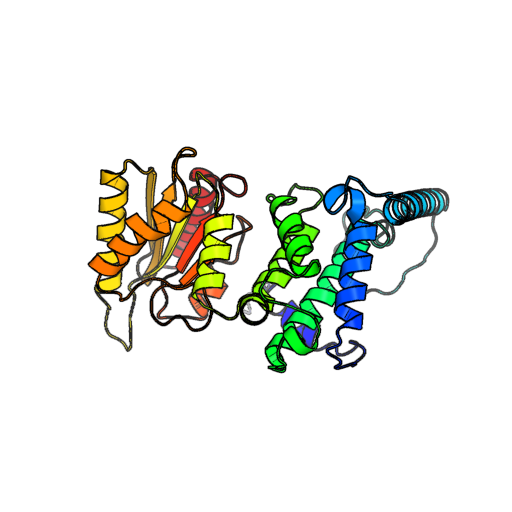8.06 330 ALA A N 1
ATOM 2572 C CA . ALA A 1 330 ? -2.781 -20.044 8.001 1.00 88.06 330 ALA A CA 1
ATOM 2573 C C . ALA A 1 330 ? -1.815 -19.516 9.074 1.00 88.06 330 ALA A C 1
ATOM 2575 O O . ALA A 1 330 ? -1.244 -20.300 9.836 1.00 88.06 330 ALA A O 1
ATOM 2576 N N . PHE A 1 331 ? -1.691 -18.190 9.189 1.00 86.06 331 PHE A N 1
ATOM 2577 C CA . PHE A 1 331 ? -0.859 -17.541 10.200 1.00 86.06 331 PHE A CA 1
ATOM 2578 C C . PHE A 1 331 ? -1.310 -17.866 11.633 1.00 86.06 331 PHE A C 1
ATOM 2580 O O . PHE A 1 331 ? -0.500 -18.283 12.465 1.00 86.06 331 PHE A O 1
ATOM 2587 N N . VAL A 1 332 ? -2.608 -17.726 11.918 1.00 87.44 332 VAL A N 1
ATOM 2588 C CA . VAL A 1 332 ? -3.190 -18.036 13.234 1.00 87.44 332 VAL A CA 1
ATOM 2589 C C . VAL A 1 332 ? -3.033 -19.524 13.560 1.00 87.44 332 VAL A C 1
ATOM 2591 O O . VAL A 1 332 ? -2.654 -19.864 14.679 1.00 87.44 332 VAL A O 1
ATOM 2594 N N . GLY A 1 333 ? -3.235 -20.416 12.585 1.00 86.31 333 GLY A N 1
ATOM 2595 C CA . GLY A 1 333 ? -3.069 -21.862 12.757 1.00 86.31 333 GLY A CA 1
ATOM 2596 C C . GLY A 1 333 ? -1.645 -22.277 13.146 1.00 86.31 333 GLY A C 1
ATOM 2597 O O . GLY A 1 333 ? -1.470 -23.128 14.022 1.00 86.31 333 GLY A O 1
ATOM 2598 N N . GLN A 1 334 ? -0.623 -21.639 12.565 1.00 83.81 334 GLN A N 1
ATOM 2599 C CA . GLN A 1 334 ? 0.781 -21.865 12.940 1.00 83.81 334 GLN A CA 1
ATOM 2600 C C . GLN A 1 334 ? 1.051 -21.483 14.404 1.00 83.81 334 GLN A C 1
ATOM 2602 O O . GLN A 1 334 ? 1.716 -22.225 15.124 1.00 83.81 334 GLN A O 1
ATOM 2607 N N . HIS A 1 335 ? 0.479 -20.370 14.873 1.00 76.38 335 HIS A N 1
ATOM 2608 C CA . HIS A 1 335 ? 0.695 -19.863 16.234 1.00 76.38 335 HIS A CA 1
ATOM 2609 C C . HIS A 1 335 ? -0.197 -20.533 17.286 1.00 76.38 335 HIS A C 1
ATOM 2611 O O . HIS A 1 335 ? 0.177 -20.593 18.452 1.00 76.38 335 HIS A O 1
ATOM 2617 N N . ALA A 1 336 ? -1.345 -21.083 16.890 1.00 69.00 336 ALA A N 1
ATOM 2618 C CA . ALA A 1 336 ? -2.148 -21.947 17.751 1.00 69.00 336 ALA A CA 1
ATOM 2619 C C . ALA A 1 336 ? -1.455 -23.299 18.008 1.00 69.00 336 ALA A C 1
ATOM 2621 O O . ALA A 1 336 ? -1.582 -23.865 19.090 1.00 69.00 336 ALA A O 1
ATOM 2622 N N . SER A 1 337 ? -0.689 -23.799 17.032 1.00 59.03 337 SER A N 1
ATOM 2623 C CA . SER A 1 337 ? 0.001 -25.096 17.111 1.00 59.03 337 SER A CA 1
ATOM 2624 C C . SER A 1 337 ? 1.326 -25.048 17.884 1.00 59.03 337 SER A C 1
ATOM 2626 O O . SER A 1 337 ? 1.789 -26.084 18.347 1.00 59.03 337 SER A O 1
ATOM 2628 N N . GLY A 1 338 ? 1.937 -23.865 18.027 1.00 50.56 338 GLY A N 1
ATOM 2629 C CA . GLY A 1 338 ? 3.173 -23.649 18.795 1.00 50.56 338 GLY A CA 1
ATOM 2630 C C . GLY A 1 338 ? 2.968 -23.305 20.278 1.00 50.56 338 GLY A C 1
ATOM 2631 O O . GLY A 1 338 ? 3.950 -23.083 20.979 1.00 50.56 338 GLY A O 1
ATOM 2632 N N . ALA A 1 339 ? 1.715 -23.230 20.743 1.00 41.41 339 ALA A N 1
ATOM 2633 C CA . ALA A 1 339 ? 1.342 -22.921 22.129 1.00 41.41 339 ALA A CA 1
ATOM 2634 C C . ALA A 1 339 ? 0.951 -24.166 22.965 1.00 41.41 339 ALA A C 1
ATOM 2636 O O . ALA A 1 339 ? 0.445 -24.014 24.078 1.00 41.41 339 ALA A O 1
ATOM 2637 N N . MET A 1 340 ? 1.178 -25.378 22.439 1.00 35.53 340 MET A N 1
ATOM 2638 C CA . MET A 1 340 ? 1.140 -26.651 23.185 1.00 35.53 340 MET A CA 1
ATOM 2639 C C . MET A 1 340 ? 2.552 -27.166 23.455 1.00 35.53 340 MET A C 1
ATOM 2641 O O . MET A 1 340 ? 2.740 -27.803 24.513 1.00 35.53 340 MET A O 1
#

pLDDT: mean 73.69, std 19.56, range [26.0, 97.12]

Radius of gyration: 23.16 Å; Cα contacts (8 Å, |Δi|>4): 453; chains: 1; bounding box: 58×59×62 Å

Nearest PDB structures (foldseek):
  2xqc-assembly1_A  TM=5.232E-01  e=1.651E-01  Deinococcus radiodurans
  2f5g-assembly1_B  TM=3.914E-01  e=5.858E-02  Saccharolobus solfataricus
  2xma-assembly1_B  TM=5.348E-01  e=2.031E-01  Deinococcus radiodurans
  2xo6-assembly1_D  TM=5.959E-01  e=3.783E-01  Deinococcus radiodurans
  4er8-assembly1_A  TM=4.943E-01  e=1.413E-01  Escherichia coli K-12

Organism: Aphanomyces astaci (NCBI:txid112090)

Mean predicted aligned error: 13.49 Å

Foldseek 3Di:
DDDDDDDDPPPPVVVVVVVPPPPPPDDLDQALVLLVVLLVLLCQLVVVQLPVPDDNVSQVVLQVVLVVVLVVVVVDDDDDPPPPPDDPDDDDDPDRDPVSPCRHSLNSSLVSLVVLLVSLLSCVVVVPQLVRRPQDQCPDSSSVSLVSLQVQALAPPGPSVSVNVSSVSSCVSNVCNNHVDQVSSLVVLLVVQAFKKKKKKKAFPQQDDPNHGDCLVVQLVVLLVVLCVVVVWDWDWAADHRGMIIIITIGDRVDRPSCCQVPVSQVSSVSSPDPGETDDDPDPAEHEDEDSALDDDPPVVCVPDSHYIYMYIGHPSNDGSVSNVVVRCVSRVVVVVVVD

Secondary structure (DSSP, 8-state):
----PPPP--HHHHHHHHTT---S-------HHHHHHHHHHHHHHTHHHH-TTS--HHHHHHHHHHHHHHHHHHHS------------------PPPTTTTTSSHHHHHHHHHHHHHHHHHHHHHHT--GGGGT--TTTSHHHHHHHHHGGG--STTSTTHHHHHHHHHHHHHTHHHH--SHHHHHHHHHHHT-BSPEEEEEEESS-EETTEE-HHHHHHHHHHHHHHHHHT-EEEEEEETTTEEEEEEEPPTTSBHHHIIIIIIHHHHHHHT-S-EEESSS-SSEEEEE---S---HHHHHHH-TT-EEEEEE-TTT--HHHHHHHHHHHHHHHHHT--

Sequence (340 aa):
MQRMQRPEEFVGRRQEDELSRLEDPFSIQVSSELFELGYTLLTDLLAPWLNPSQPTHLHDALAAAATQLTQSLAQTSPPAFILHAAADTRPNASQPSVVEHRFTPNAMGLAVLQIVTSNVRRLVLSHVDPAEVGLQDGQDQLIQALEHLIPLGTKRTDPLFSLSLQAAAAIEVGMEAFYPSSQQRTDMLTTRMGHGATLEFQLRWPVQEREQEDPRYERLILVLQLACIKEGFEHALRGTWGVCLHLVVGLPSTQSTADVLTQCIAESIQQAGFAGWKVAAGAQEVSITLQRHLHWNRVEKMGHDSGSGWIRVYPQAVATYDDVLVEVNAFVGQHASGAM

Solvent-accessible surface area (backbone atoms only — not comparable to full-atom values): 19059 Å² total; per-residue (Å²): 133,89,78,84,76,79,80,74,83,64,72,76,56,53,57,61,63,52,69,66,58,79,77,67,82,88,71,95,73,87,49,36,66,58,54,52,49,43,34,54,51,40,43,39,31,40,11,80,76,72,35,70,89,53,87,42,60,59,24,51,52,33,43,50,49,34,51,52,50,44,52,54,55,70,69,51,76,86,77,88,80,79,73,87,65,84,85,80,90,75,97,83,71,94,70,76,62,82,66,63,62,54,57,28,29,66,40,46,35,37,52,46,36,52,52,47,30,52,49,37,41,47,38,54,74,64,69,56,63,38,61,83,39,70,45,44,81,62,71,29,69,51,51,49,48,34,59,62,38,33,79,64,14,36,41,92,84,36,96,38,17,69,46,7,52,40,27,44,50,28,50,62,59,22,39,63,58,38,29,73,45,72,64,52,46,42,53,55,53,34,68,71,35,46,42,14,24,20,36,38,38,41,34,54,20,80,47,43,55,95,91,37,75,49,66,44,60,59,42,28,54,54,42,44,53,52,49,30,63,76,75,68,39,50,69,48,82,49,63,39,88,79,56,30,38,34,43,37,35,28,46,55,70,90,39,52,38,35,56,43,48,70,44,62,48,36,52,28,37,39,74,27,71,42,97,45,74,35,56,76,71,91,58,92,58,32,33,46,45,82,40,66,57,82,84,69,71,74,61,65,63,62,70,74,46,74,76,52,39,37,37,34,36,26,31,48,83,42,30,50,51,65,59,53,50,53,54,50,49,54,54,40,50,58,57,59,66,73,74,117